Protein AF-A0A7C5UF03-F1 (afdb_monomer)

Radius of gyration: 19.21 Å; Cα contacts (8 Å, |Δi|>4): 364; chains: 1; bounding box: 42×36×59 Å

Solvent-accessible surface area (backbone atoms only — not comparable to full-atom values): 12592 Å² total; per-residue (Å²): 114,47,81,49,73,59,90,76,82,87,56,99,82,60,75,44,32,36,30,36,32,34,65,29,43,98,57,65,40,56,60,53,49,51,53,50,50,52,49,41,70,77,32,85,52,42,32,39,37,42,22,28,37,69,77,63,43,76,79,52,82,78,54,78,94,42,56,90,39,47,45,81,42,80,20,92,38,74,67,58,76,88,53,60,30,66,60,45,48,70,76,35,68,46,9,26,68,41,44,40,32,44,35,29,41,70,62,76,21,52,28,31,36,36,52,33,37,63,58,30,54,54,44,36,36,60,74,43,57,55,67,60,86,88,46,86,70,78,67,37,74,46,81,42,84,48,101,92,51,70,49,79,45,69,66,77,69,65,60,94,78,77,58,35,67,52,54,42,48,46,49,54,54,49,35,54,44,32,34,76,72,69,67,35,79,86,48,85,82,79,80,92,62,89,52,90,55,79,87,45,59,52,72,50,52,34,52,21,50,56,51,50,74,74,44,101,114

pLDDT: mean 91.91, std 10.08, range [46.16, 98.56]

Sequence (217 aa):
MFIILSGEGWKMSGMLRVAVDLMGADHSPIILAEGAFAAAYEHPDLEIALIATLEAAEGITIPEDLSAKVRFIFASQVIGMDEQPLMSVRRKPDASLVVGMKLLGSGEVDAFVTPGNTGAALAAATLHVGCLPPITRPAIAIILPHHQGRFLLLDVGANVDCKPEHFLQFALMGSAYAEAVMGIPNPRVALLNIGEESIKGTSVAKEAFALLQSAPL

Secondary structure (DSSP, 8-state):
-EEEE-SS---SSSPEEEEEESSSSSS-HHHHHHHHHHHHHH-TTEEEEEEE-HHHHHT-PPPGGGTTTEEEEE-SB---TTS-HHHHHHH-TTBHHHHHHHHHHTTS-SEEEE-S-HHHHHHHHHHHT-PPTT--S----EEEEETTEEEEE--SSS-SS--HHHHHHHHHHHHHHHHHTT--SSPPP----SSSSTT-S-HHHHHHHHHHHHS--

Mean predicted aligned error: 4.96 Å

Foldseek 3Di:
DDKDFFDPDDDPPAQAEEEEELQQDPDQSQVSVVVVLVVCVVDVSYAYEYEEAPVSCVPHDDDPVCVVRYDYDYFNDADAQPDDQLVCCVVRCRHSLLVQLQCNLVVVGRMYDHNHHPSNNLNSVCVRRNDDPPQPHDADWDWDADPVGIAIDIHPPRDPDDALVNLVVRQVVRQVCCVPPVVDPPDDDDQDFPDDDLPGDDPRSNSNVVVNVPDPD

Structure (mmCIF, N/CA/C/O backbone):
data_AF-A0A7C5UF03-F1
#
_entry.id   AF-A0A7C5UF03-F1
#
loop_
_atom_site.group_PDB
_atom_site.id
_atom_site.type_symbol
_atom_site.label_atom_id
_atom_site.label_alt_id
_atom_site.label_comp_id
_atom_site.label_asym_id
_atom_site.label_entity_id
_atom_site.label_seq_id
_atom_site.pdbx_PDB_ins_code
_atom_site.Cartn_x
_atom_site.Cartn_y
_atom_site.Cartn_z
_atom_site.occupancy
_atom_site.B_iso_or_equiv
_atom_site.auth_seq_id
_atom_site.auth_comp_id
_atom_site.auth_asym_id
_atom_site.auth_atom_id
_atom_site.pdbx_PDB_model_num
ATOM 1 N N . MET A 1 1 ? 5.727 -6.016 1.106 1.00 49.47 1 MET A N 1
ATOM 2 C CA . MET A 1 1 ? 4.986 -5.609 -0.103 1.00 49.47 1 MET A CA 1
ATOM 3 C C . MET A 1 1 ? 3.742 -4.868 0.344 1.00 49.47 1 MET A C 1
ATOM 5 O O . MET A 1 1 ? 2.979 -5.425 1.123 1.00 49.47 1 MET A O 1
ATOM 9 N N . PHE A 1 2 ? 3.588 -3.617 -0.077 1.00 62.97 2 PHE A N 1
ATOM 10 C CA . PHE A 1 2 ? 2.428 -2.779 0.221 1.00 62.97 2 PHE A CA 1
ATOM 11 C C . PHE A 1 2 ? 1.575 -2.650 -1.031 1.00 62.97 2 PHE A C 1
ATOM 13 O O . PHE A 1 2 ? 2.123 -2.477 -2.117 1.00 62.97 2 PHE A O 1
ATOM 20 N N . ILE A 1 3 ? 0.257 -2.737 -0.865 1.00 69.00 3 ILE A N 1
ATOM 21 C CA . ILE A 1 3 ? -0.720 -2.499 -1.926 1.00 69.00 3 ILE A CA 1
ATOM 22 C C . ILE A 1 3 ? -1.450 -1.213 -1.571 1.00 69.00 3 ILE A C 1
ATOM 24 O O . ILE A 1 3 ? -1.945 -1.068 -0.452 1.00 69.00 3 ILE A O 1
ATOM 28 N N . ILE A 1 4 ? -1.496 -0.284 -2.514 1.00 70.50 4 ILE A N 1
ATOM 29 C CA . ILE A 1 4 ? -2.152 1.010 -2.357 1.00 70.50 4 ILE A CA 1
ATOM 30 C C . ILE A 1 4 ? -3.214 1.104 -3.444 1.00 70.50 4 ILE A C 1
ATOM 32 O O . ILE A 1 4 ? -2.923 0.866 -4.615 1.00 70.50 4 ILE A O 1
ATOM 36 N N . LEU A 1 5 ? -4.441 1.410 -3.034 1.00 70.75 5 LEU A N 1
ATOM 37 C CA . LEU A 1 5 ? -5.618 1.477 -3.897 1.00 70.75 5 LEU A CA 1
ATOM 38 C C . LEU A 1 5 ? -6.097 2.930 -3.979 1.00 70.75 5 LEU A C 1
ATOM 40 O O . LEU A 1 5 ? -6.068 3.638 -2.968 1.00 70.75 5 LEU A O 1
ATOM 44 N N . SER A 1 6 ? -6.537 3.375 -5.155 1.00 61.22 6 SER A N 1
ATOM 45 C CA . SER A 1 6 ? -7.207 4.670 -5.311 1.00 61.22 6 SER A CA 1
ATOM 46 C C . SER A 1 6 ? -8.712 4.532 -5.036 1.00 61.22 6 SER A C 1
ATOM 48 O O . SER A 1 6 ? -9.309 3.473 -5.223 1.00 61.22 6 SER A O 1
ATOM 50 N N . GLY A 1 7 ? -9.327 5.599 -4.513 1.00 49.78 7 GLY A N 1
ATOM 51 C CA . GLY A 1 7 ? -10.725 5.589 -4.063 1.00 49.78 7 GLY A CA 1
ATOM 52 C C . GLY A 1 7 ? -11.762 6.002 -5.114 1.00 49.78 7 GLY A C 1
ATOM 53 O O . GLY A 1 7 ? -12.957 5.898 -4.845 1.00 49.78 7 GLY A O 1
ATOM 54 N N . GLU A 1 8 ? -11.346 6.478 -6.291 1.00 50.16 8 GLU A N 1
ATOM 55 C CA . GLU A 1 8 ? -12.263 6.965 -7.329 1.00 50.16 8 GLU A CA 1
ATOM 56 C C . GLU A 1 8 ? -12.315 6.020 -8.536 1.00 50.16 8 GLU A C 1
ATOM 58 O O . GLU A 1 8 ? -11.291 5.618 -9.075 1.00 50.16 8 GLU A O 1
ATOM 63 N N . GLY A 1 9 ? -13.530 5.705 -9.002 1.00 49.22 9 GLY A N 1
ATOM 64 C CA . GLY A 1 9 ? -13.736 5.136 -10.338 1.00 49.22 9 GLY A CA 1
ATOM 65 C C . GLY A 1 9 ? -13.712 3.612 -10.470 1.00 49.22 9 GLY A C 1
ATOM 66 O O . GLY A 1 9 ? -13.673 3.137 -11.605 1.00 49.22 9 GLY A O 1
ATOM 67 N N . TRP A 1 10 ? -13.801 2.839 -9.377 1.00 47.94 10 TRP A N 1
ATOM 68 C CA . TRP A 1 10 ? -13.851 1.374 -9.461 1.00 47.94 10 TRP A CA 1
ATOM 69 C C . TRP A 1 10 ? -15.056 0.895 -10.284 1.00 47.94 10 TRP A C 1
ATOM 71 O O . TRP A 1 10 ? -16.194 0.820 -9.810 1.00 47.94 10 TRP A O 1
ATOM 81 N N . LYS A 1 11 ? -14.815 0.538 -11.546 1.00 46.16 11 LYS A N 1
ATOM 82 C CA . LYS A 1 11 ? -15.767 -0.229 -12.342 1.00 46.16 11 LYS A CA 1
ATOM 83 C C . LYS A 1 11 ? -15.509 -1.701 -12.046 1.00 46.16 11 LYS A C 1
ATOM 85 O O . LYS A 1 11 ? -14.554 -2.263 -12.558 1.00 46.16 11 LYS A O 1
ATOM 90 N N . MET A 1 12 ? -16.426 -2.350 -11.325 1.00 50.28 12 MET A N 1
ATOM 91 C CA . MET A 1 12 ? -16.464 -3.817 -11.120 1.00 50.28 12 MET A CA 1
ATOM 92 C C . MET A 1 12 ? -16.560 -4.636 -12.436 1.00 50.28 12 MET A C 1
ATOM 94 O O . MET A 1 12 ? -16.730 -5.848 -12.402 1.00 50.28 12 MET A O 1
ATOM 98 N N . SER A 1 13 ? -16.531 -3.978 -13.599 1.00 52.81 13 SER A N 1
ATOM 99 C CA . SER A 1 13 ? -16.658 -4.556 -14.941 1.00 52.81 13 SER A CA 1
ATOM 100 C C . SER A 1 13 ? -15.692 -3.853 -15.904 1.00 52.81 13 SER A C 1
ATOM 102 O O . SER A 1 13 ? -16.092 -3.186 -16.859 1.00 52.81 13 SER A O 1
ATOM 104 N N . GLY A 1 14 ? -14.399 -3.939 -15.608 1.00 72.56 14 GLY A N 1
ATOM 105 C CA . GLY A 1 14 ? -13.332 -3.386 -16.433 1.00 72.56 14 GLY A CA 1
ATOM 106 C C . GLY A 1 14 ? -12.003 -4.074 -16.148 1.00 72.56 14 GLY A C 1
ATOM 107 O O . GLY A 1 14 ? -11.863 -4.749 -15.134 1.00 72.56 14 GLY A O 1
ATOM 108 N N . MET A 1 15 ? -11.052 -3.909 -17.064 1.00 87.38 15 MET A N 1
ATOM 109 C CA . MET A 1 15 ? -9.669 -4.339 -16.867 1.00 87.38 15 MET A CA 1
ATOM 110 C C . MET A 1 15 ? -9.070 -3.608 -15.658 1.00 87.38 15 MET A C 1
ATOM 112 O O . MET A 1 15 ? -9.198 -2.385 -15.569 1.00 87.38 15 MET A O 1
ATOM 116 N N . LEU A 1 16 ? -8.424 -4.337 -14.751 1.00 93.88 16 LEU A N 1
ATOM 117 C CA . LEU A 1 16 ? -7.728 -3.787 -13.594 1.00 93.88 16 LEU A CA 1
ATOM 118 C C . LEU A 1 16 ? -6.284 -3.457 -13.974 1.00 93.88 16 LEU A C 1
ATOM 120 O O . LEU A 1 16 ? -5.543 -4.332 -14.413 1.00 93.88 16 LEU A O 1
ATOM 124 N N . ARG A 1 17 ? -5.858 -2.209 -13.780 1.00 96.81 17 ARG A N 1
ATOM 125 C CA . ARG A 1 17 ? -4.504 -1.749 -14.112 1.00 96.81 17 ARG A CA 1
ATOM 126 C C . ARG A 1 17 ? -3.673 -1.647 -12.843 1.00 96.81 17 ARG A C 1
ATOM 128 O O . ARG A 1 17 ? -3.988 -0.859 -11.953 1.00 96.81 17 ARG A O 1
ATOM 135 N N . VAL A 1 18 ? -2.587 -2.404 -12.759 1.00 98.06 18 VAL A N 1
ATOM 136 C CA . VAL A 1 18 ? -1.728 -2.455 -11.572 1.00 98.06 18 VAL A CA 1
ATOM 137 C C . VAL A 1 18 ? -0.311 -2.038 -11.926 1.00 98.06 18 VAL A C 1
ATOM 139 O O . VAL A 1 18 ? 0.334 -2.626 -12.790 1.00 98.06 18 VAL A O 1
ATOM 142 N N . ALA A 1 19 ? 0.202 -1.026 -11.233 1.00 98.31 19 ALA A N 1
ATOM 143 C CA . ALA A 1 19 ? 1.615 -0.686 -11.286 1.00 98.31 19 ALA A CA 1
ATOM 144 C C . ALA A 1 19 ? 2.410 -1.512 -10.267 1.00 98.31 19 ALA A C 1
ATOM 146 O O . ALA A 1 19 ? 2.007 -1.636 -9.109 1.00 98.31 19 ALA A O 1
ATOM 147 N N . VAL A 1 20 ? 3.570 -2.024 -10.673 1.00 98.06 20 VAL A N 1
ATOM 148 C CA . VAL A 1 20 ? 4.486 -2.788 -9.818 1.00 98.06 20 VAL A CA 1
ATOM 149 C C . VAL A 1 20 ? 5.856 -2.121 -9.841 1.00 98.06 20 VAL A C 1
ATOM 151 O O . VAL A 1 20 ? 6.473 -1.991 -10.895 1.00 98.06 20 VAL A O 1
ATOM 154 N N . ASP A 1 21 ? 6.338 -1.691 -8.680 1.00 97.69 21 ASP A N 1
ATOM 155 C CA . ASP A 1 21 ? 7.679 -1.128 -8.513 1.00 97.69 21 ASP A CA 1
ATOM 156 C C . ASP A 1 21 ? 8.722 -2.241 -8.418 1.00 97.69 21 ASP A C 1
ATOM 158 O O . ASP A 1 21 ? 8.840 -2.915 -7.392 1.00 97.69 21 ASP A O 1
ATOM 162 N N . LEU A 1 22 ? 9.491 -2.411 -9.495 1.00 97.12 22 LEU A N 1
ATOM 163 C CA . LEU A 1 22 ? 10.544 -3.419 -9.580 1.00 97.12 22 LEU A CA 1
ATOM 164 C C . LEU A 1 22 ? 11.839 -2.997 -8.880 1.00 97.12 22 LEU A C 1
ATOM 166 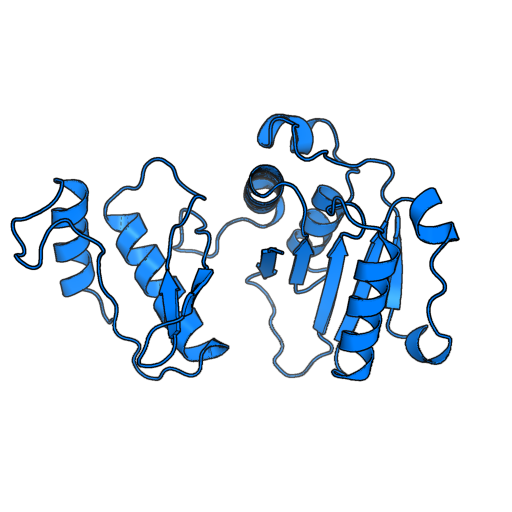O O . LEU A 1 22 ? 1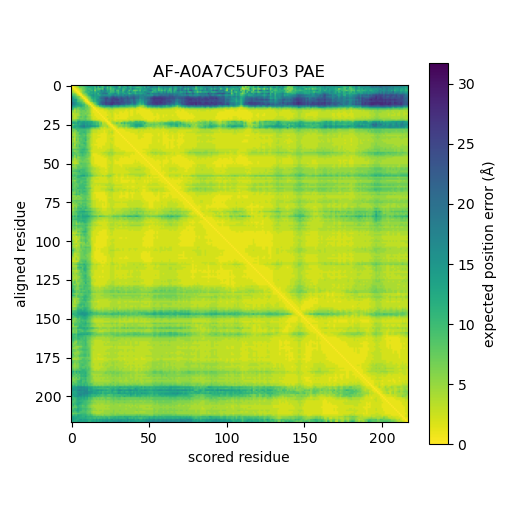2.710 -3.837 -8.669 1.00 97.12 22 LEU A O 1
ATOM 170 N N . MET A 1 23 ? 11.974 -1.721 -8.510 1.00 95.38 23 MET A N 1
ATOM 171 C CA . MET A 1 23 ? 13.203 -1.180 -7.919 1.00 95.38 23 MET A CA 1
ATOM 172 C C . MET A 1 23 ? 13.143 -1.083 -6.395 1.00 95.38 23 MET A C 1
ATOM 174 O O . MET A 1 23 ? 14.145 -0.758 -5.764 1.00 95.38 23 MET A O 1
ATOM 178 N N . GLY A 1 24 ? 11.972 -1.318 -5.800 1.00 84.50 24 GLY A N 1
ATOM 179 C CA . GLY A 1 24 ? 11.765 -1.183 -4.362 1.00 84.50 24 GLY A CA 1
ATOM 180 C C . GLY A 1 24 ? 12.327 -2.337 -3.527 1.00 84.50 24 GLY A C 1
ATOM 181 O O . GLY A 1 24 ? 12.344 -2.235 -2.309 1.00 84.50 24 GLY A O 1
ATOM 182 N N . ALA A 1 25 ? 12.742 -3.455 -4.123 1.00 81.00 25 ALA A N 1
ATOM 183 C CA . ALA A 1 25 ? 13.236 -4.597 -3.355 1.00 81.00 25 ALA A CA 1
ATOM 184 C C . ALA A 1 25 ? 14.763 -4.621 -3.284 1.00 81.00 25 ALA A C 1
ATOM 186 O O . ALA A 1 25 ? 15.445 -4.270 -4.240 1.00 81.00 25 ALA A O 1
ATOM 187 N N . ASP A 1 26 ? 15.280 -5.188 -2.194 1.00 77.19 26 ASP A N 1
ATOM 188 C CA . ASP A 1 26 ? 16.682 -5.616 -2.101 1.00 77.19 26 ASP A CA 1
ATOM 189 C C . ASP A 1 26 ? 16.971 -6.853 -2.986 1.00 77.19 26 ASP A C 1
ATOM 191 O O . ASP A 1 26 ? 18.120 -7.244 -3.191 1.00 77.19 26 ASP A O 1
ATOM 195 N N . HIS A 1 27 ? 15.917 -7.500 -3.497 1.00 72.56 27 HIS A N 1
ATOM 196 C CA . HIS A 1 27 ? 15.986 -8.637 -4.413 1.00 72.56 27 HIS A CA 1
ATOM 197 C C . HIS A 1 27 ? 16.032 -8.198 -5.881 1.00 72.56 27 HIS A C 1
ATOM 199 O O . HIS A 1 27 ? 15.677 -7.077 -6.228 1.00 72.56 27 HIS A O 1
ATOM 205 N N . SER A 1 28 ? 16.427 -9.128 -6.758 1.00 85.06 28 SER A N 1
ATOM 206 C CA . SER A 1 28 ? 16.488 -8.882 -8.200 1.00 85.06 28 SER A CA 1
ATOM 207 C C . SER A 1 28 ? 15.128 -8.423 -8.761 1.00 85.06 28 SER A C 1
ATOM 209 O O . SER A 1 28 ? 14.133 -9.127 -8.550 1.00 85.06 28 SER A O 1
ATOM 211 N N . PRO A 1 29 ? 15.086 -7.325 -9.546 1.00 92.69 29 PRO A N 1
ATOM 212 C CA . PRO A 1 29 ? 13.902 -6.881 -10.291 1.00 92.69 29 PRO A CA 1
ATOM 213 C C . PRO A 1 29 ? 13.239 -7.984 -11.131 1.00 92.69 29 PRO A C 1
ATOM 215 O O . PRO A 1 29 ? 12.024 -7.969 -11.326 1.00 92.69 29 PRO A O 1
ATOM 218 N N . ILE A 1 30 ? 14.020 -8.975 -11.578 1.00 94.25 30 ILE A N 1
ATOM 219 C CA . ILE A 1 30 ? 13.542 -10.126 -12.358 1.00 94.25 30 ILE A CA 1
ATOM 220 C C . ILE A 1 30 ? 12.513 -10.943 -11.569 1.00 94.25 30 ILE A C 1
ATOM 222 O O . ILE A 1 30 ? 11.471 -11.285 -12.114 1.00 94.25 30 ILE A O 1
ATOM 226 N N . ILE A 1 31 ? 12.749 -11.196 -10.277 1.00 93.00 31 ILE A N 1
ATOM 227 C CA . ILE A 1 31 ? 11.845 -12.010 -9.442 1.00 93.00 31 ILE A CA 1
ATOM 228 C C . ILE A 1 31 ? 10.482 -11.319 -9.297 1.00 93.00 31 ILE A C 1
ATOM 230 O O . ILE A 1 31 ? 9.433 -11.961 -9.333 1.00 93.00 31 ILE A O 1
ATOM 234 N N . LEU A 1 32 ? 10.487 -9.992 -9.150 1.00 94.50 32 LEU A N 1
ATOM 235 C CA . LEU A 1 32 ? 9.254 -9.210 -9.082 1.00 94.50 32 LEU A CA 1
ATOM 236 C C . LEU A 1 32 ? 8.511 -9.211 -10.425 1.00 94.50 32 LEU A C 1
ATOM 238 O O . LEU A 1 32 ? 7.285 -9.317 -10.438 1.00 94.50 32 LEU A O 1
ATOM 242 N N . ALA A 1 33 ? 9.236 -9.145 -11.546 1.00 96.56 33 ALA A N 1
ATOM 243 C CA . ALA A 1 33 ? 8.645 -9.253 -12.877 1.00 96.56 33 ALA A CA 1
ATOM 244 C C . ALA A 1 33 ? 8.037 -10.643 -13.129 1.00 96.56 33 ALA A C 1
ATOM 246 O O . ALA A 1 33 ? 6.916 -10.729 -13.618 1.00 96.56 33 ALA A O 1
ATOM 247 N N . GLU A 1 34 ? 8.710 -11.723 -12.727 1.00 96.06 34 GLU A N 1
ATOM 248 C CA . GLU A 1 34 ? 8.181 -13.092 -12.810 1.00 96.06 34 GLU A CA 1
ATOM 249 C C . GLU A 1 34 ? 6.883 -13.252 -12.009 1.00 96.06 34 GLU A C 1
ATOM 251 O O . GLU A 1 34 ? 5.912 -13.819 -12.512 1.00 96.06 34 GLU A O 1
ATOM 256 N N . GLY A 1 35 ? 6.828 -12.698 -10.792 1.00 95.81 35 GLY A N 1
ATOM 257 C CA . GLY A 1 35 ? 5.604 -12.671 -9.990 1.00 95.81 35 GLY A CA 1
ATOM 258 C C . GLY A 1 35 ? 4.474 -11.884 -10.661 1.00 95.81 35 GLY A C 1
ATOM 259 O O . GLY A 1 35 ? 3.320 -12.312 -10.639 1.00 95.81 35 GLY A O 1
ATOM 260 N N . ALA A 1 36 ? 4.800 -10.767 -11.311 1.00 96.56 36 ALA A N 1
ATOM 261 C CA . ALA A 1 36 ? 3.837 -9.993 -12.082 1.00 96.56 36 ALA A CA 1
ATOM 262 C C . ALA A 1 36 ? 3.321 -10.767 -13.310 1.00 96.56 36 ALA A C 1
ATOM 264 O O . ALA A 1 36 ? 2.119 -10.788 -13.564 1.00 96.56 36 ALA A O 1
ATOM 265 N N . PHE A 1 37 ? 4.193 -11.465 -14.039 1.00 97.75 37 PHE A N 1
ATOM 266 C CA . PHE A 1 37 ? 3.785 -12.320 -15.156 1.00 97.75 37 PHE A CA 1
ATOM 267 C C . PHE A 1 37 ? 2.868 -13.453 -14.690 1.00 97.75 37 PHE A C 1
ATOM 269 O O . PHE A 1 37 ? 1.827 -13.680 -15.302 1.00 97.75 37 PHE A O 1
ATOM 276 N N . ALA A 1 38 ? 3.205 -14.117 -13.580 1.00 97.69 38 ALA A N 1
ATOM 277 C CA . ALA A 1 38 ? 2.359 -15.148 -12.986 1.00 97.69 38 ALA A CA 1
ATOM 278 C C . ALA A 1 38 ? 0.953 -14.614 -12.661 1.00 97.69 38 ALA A C 1
ATOM 280 O O . ALA A 1 38 ? -0.037 -15.243 -13.031 1.00 97.69 38 ALA A O 1
ATOM 281 N N . ALA A 1 39 ? 0.860 -13.418 -12.068 1.00 96.81 39 ALA A N 1
ATOM 282 C CA . ALA A 1 39 ? -0.421 -12.770 -11.795 1.00 96.81 39 ALA A CA 1
ATOM 283 C C . ALA A 1 39 ? -1.215 -12.457 -13.079 1.00 96.81 39 ALA A C 1
ATOM 285 O O . ALA A 1 39 ? -2.423 -12.674 -13.111 1.00 96.81 39 ALA A O 1
ATOM 286 N N . ALA A 1 40 ? -0.558 -11.997 -14.150 1.00 96.50 40 ALA A N 1
ATOM 287 C CA . ALA A 1 40 ? -1.215 -11.725 -15.434 1.00 96.50 40 ALA A CA 1
ATOM 288 C C . ALA A 1 40 ? -1.732 -12.996 -16.136 1.00 96.50 40 ALA A C 1
ATOM 290 O O . ALA A 1 40 ? -2.728 -12.938 -16.860 1.00 96.50 40 ALA A O 1
ATOM 291 N N . TYR A 1 41 ? -1.074 -14.142 -15.929 1.00 96.50 41 TYR A N 1
ATOM 292 C CA . TYR A 1 41 ? -1.568 -15.435 -16.409 1.00 96.50 41 TYR A CA 1
ATOM 293 C C . TYR A 1 41 ? -2.776 -15.929 -15.608 1.00 96.50 41 TYR A C 1
ATOM 295 O O . TYR A 1 41 ? -3.717 -16.463 -16.194 1.00 96.50 41 TYR A O 1
ATOM 303 N N . GLU A 1 42 ? -2.758 -15.757 -14.285 1.00 96.88 42 GLU A N 1
ATOM 304 C CA . GLU A 1 42 ? -3.846 -16.186 -13.397 1.00 96.88 42 GLU A CA 1
ATOM 305 C C . GLU A 1 42 ? -5.094 -15.299 -13.528 1.00 96.88 42 GLU A C 1
ATOM 307 O O . GLU A 1 42 ? -6.218 -15.793 -13.423 1.00 96.88 42 GLU A O 1
ATOM 312 N N . HIS A 1 43 ? -4.902 -14.010 -13.824 1.00 94.94 43 HIS A N 1
ATOM 313 C CA . HIS A 1 43 ? -5.960 -13.005 -13.908 1.00 94.94 43 HIS A CA 1
ATOM 314 C C . HIS A 1 43 ? -6.021 -12.372 -15.308 1.00 94.94 43 HIS A C 1
ATOM 316 O O . HIS A 1 43 ? -5.316 -11.402 -15.599 1.00 94.94 43 HIS A O 1
ATOM 322 N N . PRO A 1 44 ? -6.876 -12.891 -16.213 1.00 91.19 44 PRO A N 1
ATOM 323 C CA . PRO A 1 44 ? -6.981 -12.389 -17.582 1.00 91.19 44 PRO A CA 1
ATOM 324 C C . PRO A 1 44 ? -7.476 -10.942 -17.702 1.00 91.19 44 PRO A C 1
ATOM 326 O O . PRO A 1 44 ? -7.332 -10.351 -18.772 1.00 91.19 44 PRO A O 1
ATOM 329 N N . ASP A 1 45 ? -8.076 -10.409 -16.647 1.00 93.38 45 ASP A N 1
ATOM 330 C CA . ASP A 1 45 ? -8.572 -9.046 -16.483 1.00 93.38 45 ASP A CA 1
ATOM 331 C C . ASP A 1 45 ? -7.534 -8.092 -15.865 1.00 93.38 45 ASP A C 1
ATOM 333 O O . ASP A 1 45 ? -7.873 -6.958 -15.533 1.00 93.38 45 ASP A O 1
ATOM 337 N N . LEU A 1 46 ? -6.274 -8.523 -15.737 1.00 95.88 46 LEU A N 1
ATOM 338 C CA . LEU A 1 46 ? -5.176 -7.726 -15.201 1.00 95.88 46 LEU A CA 1
ATOM 339 C C . LEU A 1 46 ? -4.276 -7.157 -16.313 1.00 95.88 46 LEU A C 1
ATOM 341 O O . LEU A 1 46 ? -3.700 -7.894 -17.116 1.00 95.88 46 LEU A O 1
ATOM 345 N N . GLU A 1 47 ? -4.098 -5.838 -16.304 1.00 97.44 47 GLU A N 1
ATOM 346 C CA . GLU A 1 47 ? -3.044 -5.113 -17.015 1.00 97.44 47 GLU A CA 1
ATOM 347 C C . GLU A 1 47 ? -1.969 -4.665 -16.024 1.00 97.44 47 GLU A C 1
ATOM 349 O O . GLU A 1 47 ? -2.272 -4.158 -14.943 1.00 97.44 47 GLU A O 1
ATOM 354 N N . ILE A 1 48 ? -0.698 -4.819 -16.390 1.00 98.31 48 ILE A N 1
ATOM 355 C CA . ILE A 1 48 ? 0.428 -4.552 -15.497 1.00 98.31 48 ILE A CA 1
ATOM 356 C C . ILE A 1 48 ? 1.385 -3.526 -16.100 1.00 98.31 48 ILE A C 1
ATOM 358 O O . ILE A 1 48 ? 1.904 -3.681 -17.206 1.00 98.31 48 ILE A O 1
ATOM 362 N N . ALA A 1 49 ? 1.689 -2.497 -15.314 1.00 98.44 49 ALA A N 1
ATOM 363 C CA . ALA A 1 49 ? 2.768 -1.559 -15.574 1.00 98.44 49 ALA A CA 1
ATOM 364 C C . ALA A 1 49 ? 3.972 -1.870 -14.670 1.00 98.44 49 ALA A C 1
ATOM 366 O O . ALA A 1 49 ? 3.941 -1.619 -13.466 1.00 98.44 49 ALA A O 1
ATOM 367 N N . LEU A 1 50 ? 5.047 -2.396 -15.251 1.00 98.44 50 LEU A N 1
ATOM 368 C CA . LEU A 1 50 ? 6.307 -2.662 -14.561 1.00 98.44 50 LEU A CA 1
ATOM 369 C C . LEU A 1 50 ? 7.140 -1.380 -14.499 1.00 98.44 50 LEU A C 1
ATOM 371 O O . LEU A 1 50 ? 7.601 -0.893 -15.531 1.00 98.44 50 LEU A O 1
ATOM 375 N N . ILE A 1 51 ? 7.341 -0.828 -13.306 1.00 98.50 51 ILE A N 1
ATOM 376 C CA . ILE A 1 51 ? 8.131 0.390 -13.116 1.00 98.50 51 ILE A CA 1
ATOM 377 C C . ILE A 1 51 ? 9.571 0.008 -12.795 1.00 98.50 51 ILE A C 1
ATOM 379 O O . ILE A 1 51 ? 9.836 -0.591 -11.753 1.00 98.50 51 ILE A O 1
ATOM 383 N N . ALA A 1 52 ? 10.499 0.368 -13.679 1.00 97.75 52 ALA A N 1
ATOM 384 C CA . ALA A 1 52 ? 11.904 -0.015 -13.574 1.00 97.75 52 ALA A CA 1
ATOM 385 C C . ALA A 1 52 ? 12.846 1.079 -14.087 1.00 97.75 52 ALA A C 1
ATOM 387 O O . ALA A 1 52 ? 12.446 1.960 -14.849 1.00 97.75 52 ALA A O 1
ATOM 388 N N . THR A 1 53 ? 14.121 1.005 -13.709 1.00 96.94 53 THR A N 1
ATOM 389 C CA . THR A 1 53 ? 15.172 1.726 -14.437 1.00 96.94 53 THR A CA 1
ATOM 390 C C . THR A 1 53 ? 15.426 1.056 -15.787 1.00 96.94 53 THR A C 1
ATOM 392 O O . THR A 1 53 ? 15.123 -0.124 -15.969 1.00 96.94 53 THR A O 1
ATOM 395 N N . LEU A 1 54 ? 15.998 1.799 -16.742 1.00 95.62 54 LEU A N 1
ATOM 396 C CA . LEU A 1 54 ? 16.391 1.234 -18.040 1.00 95.62 54 LEU A CA 1
ATOM 397 C C . LEU A 1 54 ? 17.328 0.030 -17.864 1.00 95.62 54 LEU A C 1
ATOM 399 O O . LEU A 1 54 ? 17.065 -1.025 -18.423 1.00 95.62 54 LEU A O 1
ATOM 403 N N . GLU A 1 55 ? 18.346 0.169 -17.011 1.00 94.25 55 GLU A N 1
ATOM 404 C CA . GLU A 1 55 ? 19.318 -0.889 -16.703 1.00 94.25 55 GLU A CA 1
ATOM 405 C C . GLU A 1 55 ? 18.652 -2.153 -16.136 1.00 94.25 55 GLU A C 1
ATOM 407 O O . GLU A 1 55 ? 18.953 -3.263 -16.564 1.00 94.25 55 GLU A O 1
ATOM 412 N N . ALA A 1 56 ? 17.696 -2.008 -15.213 1.00 93.81 56 ALA A N 1
ATOM 413 C CA . ALA A 1 56 ? 16.990 -3.158 -14.652 1.00 93.81 56 ALA A CA 1
ATOM 414 C C . ALA A 1 56 ? 16.100 -3.866 -15.686 1.00 93.81 56 ALA A C 1
ATOM 416 O O . ALA A 1 56 ? 15.934 -5.085 -15.627 1.00 93.81 56 ALA A O 1
ATOM 417 N N . ALA A 1 57 ? 15.533 -3.116 -16.633 1.00 94.94 57 ALA A N 1
ATOM 418 C CA . ALA A 1 57 ? 14.665 -3.664 -17.666 1.00 94.94 57 ALA A CA 1
ATOM 419 C C . ALA A 1 57 ? 15.427 -4.450 -18.746 1.00 94.94 57 ALA A C 1
ATOM 421 O O . ALA A 1 57 ? 14.846 -5.358 -19.333 1.00 94.94 57 ALA A O 1
ATOM 422 N N . GLU A 1 58 ? 16.713 -4.165 -18.987 1.00 93.12 58 GLU A N 1
ATOM 423 C CA . GLU A 1 58 ? 17.530 -4.890 -19.980 1.00 93.12 58 GLU A CA 1
ATOM 424 C C . GLU A 1 58 ? 17.586 -6.403 -19.710 1.00 93.12 58 GLU A C 1
ATOM 426 O O . GLU A 1 58 ? 17.649 -7.203 -20.644 1.00 93.12 58 GLU A O 1
ATOM 431 N N . GLY A 1 59 ? 17.522 -6.806 -18.437 1.00 89.75 59 GLY A N 1
ATOM 432 C CA . GLY A 1 59 ? 17.522 -8.209 -18.020 1.00 89.75 59 GLY A CA 1
ATOM 433 C C . GLY A 1 59 ? 16.149 -8.889 -18.017 1.00 89.75 59 GLY A C 1
ATOM 434 O O . GLY A 1 59 ? 16.067 -10.064 -17.664 1.00 89.75 59 GLY A O 1
ATOM 435 N N . ILE A 1 60 ? 15.070 -8.181 -18.366 1.00 96.44 60 ILE A N 1
ATOM 436 C CA . ILE A 1 60 ? 13.694 -8.669 -18.231 1.00 96.44 60 ILE A CA 1
ATOM 437 C C . ILE A 1 60 ? 13.028 -8.700 -19.605 1.00 96.44 60 ILE A C 1
ATOM 439 O O . ILE A 1 60 ? 12.732 -7.671 -20.206 1.00 96.44 60 ILE A O 1
ATOM 443 N N . THR A 1 61 ? 12.727 -9.905 -20.087 1.00 96.88 61 THR A N 1
ATOM 444 C CA . THR A 1 61 ? 11.949 -10.098 -21.317 1.00 96.88 61 THR A CA 1
ATOM 445 C C . THR A 1 61 ? 10.494 -10.371 -20.965 1.00 96.88 61 THR A C 1
ATOM 447 O O . THR A 1 61 ? 10.196 -11.350 -20.284 1.00 96.88 61 THR A O 1
ATOM 450 N N . ILE A 1 62 ? 9.587 -9.515 -21.438 1.00 97.81 62 ILE A N 1
ATOM 451 C CA . ILE A 1 62 ? 8.144 -9.755 -21.324 1.00 97.81 62 ILE A CA 1
ATOM 452 C C . ILE A 1 62 ? 7.774 -10.892 -22.292 1.00 97.81 62 ILE A C 1
ATOM 454 O O . ILE A 1 62 ? 8.116 -10.791 -23.475 1.00 97.81 62 ILE A O 1
ATOM 458 N N . PRO A 1 63 ? 7.089 -11.955 -21.832 1.00 97.62 63 PRO A N 1
ATOM 459 C CA . PRO A 1 63 ? 6.582 -13.007 -22.710 1.00 97.62 63 PRO A CA 1
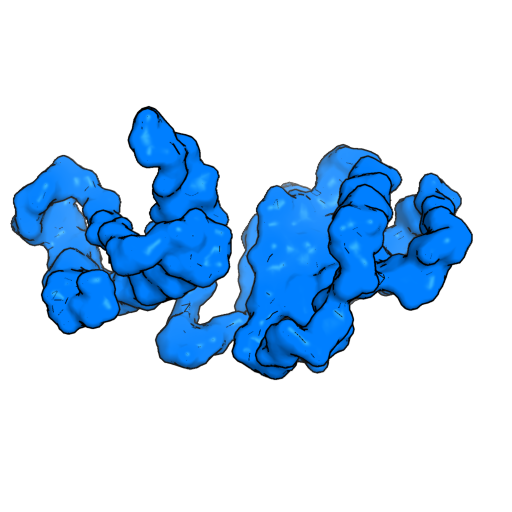ATOM 460 C C . PRO A 1 63 ? 5.699 -12.450 -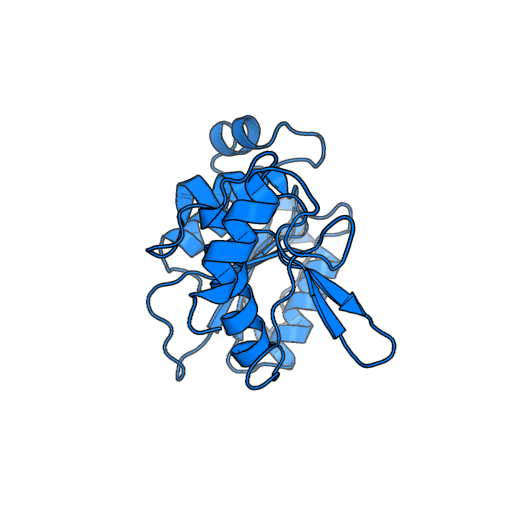23.835 1.00 97.62 63 PRO A C 1
ATOM 462 O O . PRO A 1 63 ? 4.918 -11.521 -23.623 1.00 97.62 63 PRO A O 1
ATOM 465 N N . GLU A 1 64 ? 5.817 -13.006 -25.041 1.00 97.06 64 GLU A N 1
ATOM 466 C CA . GLU A 1 64 ? 5.127 -12.490 -26.233 1.00 97.06 64 GLU A CA 1
ATOM 467 C C . GLU A 1 64 ? 3.599 -12.477 -26.069 1.00 97.06 64 GLU A C 1
ATOM 469 O O . GLU A 1 64 ? 2.933 -11.511 -26.441 1.00 97.06 64 GLU A O 1
ATOM 474 N N . ASP A 1 65 ? 3.045 -13.503 -25.431 1.00 96.56 65 ASP A N 1
ATOM 475 C CA . ASP A 1 65 ? 1.624 -13.642 -25.109 1.00 96.56 65 ASP A CA 1
ATOM 476 C C . ASP A 1 65 ? 1.133 -12.678 -24.013 1.00 96.56 65 ASP A C 1
ATOM 478 O O . ASP A 1 65 ? -0.067 -12.409 -23.924 1.00 96.56 65 ASP A O 1
ATOM 482 N N . LEU A 1 66 ? 2.044 -12.088 -23.235 1.00 97.25 66 LEU A N 1
ATOM 483 C CA . LEU A 1 66 ? 1.751 -11.033 -22.261 1.00 97.25 66 LEU A CA 1
ATOM 484 C C . LEU A 1 66 ? 1.989 -9.614 -22.796 1.00 97.25 66 LEU A C 1
ATOM 486 O O . LEU A 1 66 ? 1.610 -8.649 -22.130 1.00 97.25 66 LEU A O 1
ATOM 490 N N . SER A 1 67 ? 2.553 -9.454 -23.996 1.00 94.88 67 SER A N 1
ATOM 491 C CA . SER A 1 67 ? 2.931 -8.145 -24.565 1.00 94.88 67 SER A CA 1
ATOM 492 C C . SER A 1 67 ? 1.773 -7.146 -24.703 1.00 94.88 67 SER A C 1
ATOM 494 O O . SER A 1 67 ? 1.990 -5.937 -24.672 1.00 94.88 67 SER A O 1
ATOM 496 N N . ALA A 1 68 ? 0.534 -7.636 -24.814 1.00 94.31 68 ALA A N 1
ATOM 497 C CA . ALA A 1 68 ? -0.664 -6.799 -24.876 1.00 94.31 68 ALA A CA 1
ATOM 498 C C . ALA A 1 68 ? -1.132 -6.279 -23.503 1.00 94.31 68 ALA A C 1
ATOM 500 O O . ALA A 1 68 ? -1.923 -5.342 -23.453 1.00 94.31 68 ALA A O 1
ATOM 501 N N . LYS A 1 69 ? -0.678 -6.892 -22.403 1.00 95.38 69 LYS A N 1
ATOM 502 C CA . LYS A 1 69 ? -1.157 -6.622 -21.035 1.00 95.38 69 LYS A CA 1
ATOM 503 C C . LYS A 1 69 ? -0.078 -6.100 -20.105 1.00 95.38 69 LYS A C 1
ATOM 505 O O . LYS A 1 69 ? -0.396 -5.469 -19.104 1.00 95.38 69 LYS A O 1
ATOM 510 N N . VAL A 1 70 ? 1.184 -6.380 -20.409 1.00 98.06 70 VAL A N 1
ATOM 511 C CA . VAL A 1 70 ? 2.317 -6.011 -19.569 1.00 98.06 70 VAL A CA 1
ATOM 512 C C . VAL A 1 70 ? 3.217 -5.053 -20.330 1.00 98.06 70 VAL A C 1
ATOM 514 O O . VAL A 1 70 ? 3.621 -5.323 -21.459 1.00 98.06 70 VAL A O 1
ATOM 517 N N . ARG A 1 71 ? 3.544 -3.922 -19.706 1.00 97.94 71 ARG A N 1
ATOM 518 C CA . ARG A 1 71 ? 4.419 -2.897 -20.286 1.00 97.94 71 ARG A CA 1
ATOM 519 C C . ARG A 1 71 ? 5.370 -2.322 -19.252 1.00 97.94 71 ARG A C 1
ATOM 521 O O . ARG A 1 71 ? 5.046 -2.273 -18.069 1.00 97.94 71 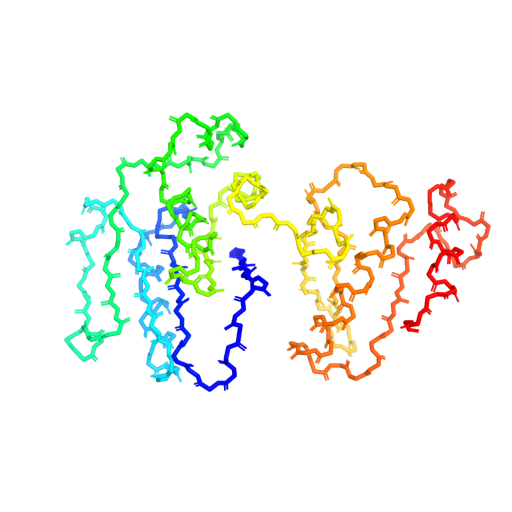ARG A O 1
ATOM 528 N N . PHE A 1 72 ? 6.504 -1.806 -19.713 1.00 98.38 72 PHE A N 1
ATOM 529 C CA . PHE A 1 72 ? 7.401 -1.029 -18.865 1.00 98.38 72 PHE A CA 1
ATOM 530 C C . PHE A 1 72 ? 6.964 0.433 -18.751 1.00 98.38 72 PHE A C 1
ATOM 532 O O . PHE A 1 72 ? 6.462 1.040 -19.700 1.00 98.38 72 PHE A O 1
ATOM 539 N N . ILE A 1 73 ? 7.214 1.004 -17.578 1.00 98.38 73 ILE A N 1
ATOM 540 C CA . ILE A 1 73 ? 7.275 2.439 -17.327 1.00 98.38 73 ILE A CA 1
ATOM 541 C C . ILE A 1 73 ? 8.653 2.717 -16.740 1.00 98.38 73 ILE A C 1
ATOM 543 O O . ILE A 1 73 ? 9.036 2.137 -15.727 1.00 98.38 73 ILE A O 1
ATOM 547 N N . PHE A 1 74 ? 9.411 3.597 -17.383 1.00 98.25 74 PHE A N 1
ATOM 548 C CA . PHE A 1 74 ? 10.772 3.871 -16.947 1.00 98.25 74 PHE A CA 1
ATOM 549 C C . PHE A 1 74 ? 10.816 4.978 -15.897 1.00 98.25 74 PHE A C 1
ATOM 551 O O . PHE A 1 74 ? 10.138 5.994 -16.027 1.00 98.25 74 PHE A O 1
ATOM 558 N N . ALA A 1 75 ? 11.652 4.773 -14.885 1.00 97.94 75 ALA A N 1
ATOM 559 C CA . ALA A 1 75 ? 12.008 5.752 -13.867 1.00 97.94 75 ALA A CA 1
ATOM 560 C C . ALA A 1 75 ? 13.536 5.892 -13.826 1.00 97.94 75 ALA A C 1
ATOM 562 O O . ALA A 1 75 ? 14.252 4.895 -13.928 1.00 97.94 75 ALA A O 1
ATOM 563 N N . SER A 1 76 ? 14.065 7.109 -13.686 1.00 97.38 76 SER A N 1
ATOM 564 C CA . SER A 1 76 ? 15.521 7.336 -13.658 1.00 97.38 76 SER A CA 1
ATOM 565 C C . SER A 1 76 ? 16.130 7.300 -12.255 1.00 97.38 76 SER A C 1
ATOM 567 O O . SER A 1 76 ? 17.353 7.308 -12.115 1.00 97.38 76 SER A O 1
ATOM 569 N N . GLN A 1 77 ? 15.305 7.270 -11.205 1.00 97.31 77 GLN A N 1
ATOM 570 C CA . GLN A 1 77 ? 15.762 7.317 -9.818 1.00 97.31 77 GLN A CA 1
ATOM 571 C C . GLN A 1 77 ? 15.191 6.153 -8.998 1.00 97.31 77 GLN A C 1
ATOM 573 O O . GLN A 1 77 ? 14.188 5.530 -9.346 1.00 97.31 77 GLN A O 1
ATOM 578 N N . VAL A 1 78 ? 15.822 5.890 -7.855 1.00 96.38 78 VAL A N 1
ATOM 579 C CA . VAL A 1 78 ? 15.370 4.906 -6.864 1.00 96.38 78 VAL A CA 1
ATOM 580 C C . VAL A 1 78 ? 15.503 5.525 -5.474 1.00 96.38 78 VAL A C 1
ATOM 582 O O . VAL A 1 78 ? 16.452 6.274 -5.212 1.00 96.38 78 VAL A O 1
ATOM 585 N N . ILE A 1 79 ? 14.535 5.257 -4.596 1.00 96.06 79 ILE A N 1
ATOM 586 C CA . ILE A 1 79 ? 14.626 5.578 -3.167 1.00 96.06 79 ILE A CA 1
ATOM 587 C C . ILE A 1 79 ? 15.149 4.329 -2.459 1.00 96.06 79 ILE A C 1
ATOM 589 O O . ILE A 1 79 ? 14.471 3.307 -2.442 1.00 96.06 79 ILE A O 1
ATOM 593 N N . GLY A 1 80 ? 16.347 4.419 -1.890 1.00 93.44 80 GLY A N 1
ATOM 594 C CA . GLY A 1 80 ? 16.950 3.354 -1.100 1.00 93.44 80 GLY A CA 1
ATOM 595 C C . GLY A 1 80 ? 16.276 3.174 0.260 1.00 93.44 80 GLY A C 1
ATOM 596 O O . GLY A 1 80 ? 15.622 4.081 0.784 1.00 93.44 80 GLY A O 1
ATOM 597 N N . MET A 1 81 ? 16.471 1.996 0.854 1.00 90.88 81 MET A N 1
ATOM 598 C CA . MET A 1 81 ? 15.820 1.610 2.109 1.00 90.88 81 MET A CA 1
ATOM 599 C C . MET A 1 81 ? 16.242 2.470 3.307 1.00 90.88 81 MET A C 1
ATOM 601 O O . MET A 1 81 ? 15.402 2.765 4.152 1.00 90.88 81 MET A O 1
ATOM 605 N N . ASP A 1 82 ? 17.481 2.965 3.328 1.00 91.12 82 ASP A N 1
ATOM 606 C CA . ASP A 1 82 ? 18.018 3.792 4.421 1.00 91.12 82 ASP A CA 1
ATOM 607 C C . ASP A 1 82 ? 17.744 5.300 4.262 1.00 91.12 82 ASP A C 1
ATOM 609 O O . ASP A 1 82 ? 18.183 6.122 5.072 1.00 91.12 82 ASP A O 1
ATOM 613 N N . GLU A 1 83 ? 17.043 5.709 3.202 1.00 92.12 83 GLU A N 1
ATOM 614 C CA . GLU A 1 83 ? 16.786 7.124 2.950 1.00 92.12 83 GLU A CA 1
ATOM 615 C C . GLU A 1 83 ? 15.660 7.685 3.823 1.00 92.12 83 GLU A C 1
ATOM 617 O O . GLU A 1 83 ? 14.651 7.036 4.100 1.00 92.12 83 GLU A O 1
ATOM 622 N N . GLN A 1 84 ? 15.797 8.960 4.205 1.00 92.50 84 GLN A N 1
ATOM 623 C CA . GLN A 1 84 ? 14.756 9.663 4.950 1.00 92.50 84 GLN A CA 1
ATOM 624 C C . GLN A 1 84 ? 13.488 9.842 4.094 1.00 92.50 84 GLN A C 1
ATOM 626 O O . GLN A 1 84 ? 13.534 10.593 3.112 1.00 92.50 84 GLN A O 1
ATOM 631 N N . PRO A 1 85 ? 12.340 9.261 4.498 1.00 89.19 85 PRO A N 1
ATOM 632 C CA . PRO A 1 85 ? 11.149 9.121 3.660 1.00 89.19 85 PRO A CA 1
ATOM 633 C C . PRO A 1 85 ? 10.645 10.379 2.948 1.00 89.19 85 PRO A C 1
ATOM 635 O O . PRO A 1 85 ? 10.564 10.442 1.726 1.00 89.19 85 PRO A O 1
ATOM 638 N N . LEU A 1 86 ? 10.284 11.413 3.711 1.00 90.38 86 LEU A N 1
ATOM 639 C CA . LEU A 1 86 ? 9.639 12.600 3.148 1.00 90.38 86 LEU A CA 1
ATOM 640 C C . LEU A 1 86 ? 10.606 13.422 2.284 1.00 90.38 86 LEU A C 1
ATOM 642 O O . LEU A 1 86 ? 10.207 14.053 1.304 1.00 90.38 86 LEU A O 1
ATOM 646 N N . MET A 1 87 ? 11.887 13.423 2.655 1.00 94.50 87 MET A N 1
ATOM 647 C CA . MET A 1 87 ? 12.920 14.156 1.934 1.00 94.50 87 MET A CA 1
ATOM 648 C C . MET A 1 87 ? 13.279 13.472 0.617 1.00 94.50 87 MET A C 1
ATOM 650 O O . MET A 1 87 ? 13.437 14.168 -0.387 1.00 94.50 87 MET A O 1
ATOM 654 N N . SER A 1 88 ? 13.386 12.141 0.601 1.00 94.69 88 SER A N 1
ATOM 655 C CA . SER A 1 88 ? 13.697 11.381 -0.611 1.00 94.69 88 SER A CA 1
ATOM 656 C C . SER A 1 88 ? 12.575 11.501 -1.642 1.00 94.69 88 SER A C 1
ATOM 658 O O . SER A 1 88 ? 12.861 11.854 -2.783 1.00 94.69 88 SER A O 1
ATOM 660 N N . VAL A 1 89 ? 11.307 11.376 -1.229 1.00 96.56 89 VAL A N 1
ATOM 661 C CA . VAL A 1 89 ? 10.134 11.570 -2.107 1.00 96.56 89 VAL A CA 1
ATOM 662 C C . VAL A 1 89 ? 10.140 12.946 -2.784 1.00 96.56 89 VAL A C 1
ATOM 664 O O . VAL A 1 89 ? 9.886 13.052 -3.980 1.00 96.56 89 VAL A O 1
ATOM 667 N N . ARG A 1 90 ? 10.481 14.017 -2.052 1.00 94.94 90 ARG A N 1
ATOM 668 C CA . ARG A 1 90 ? 10.532 15.380 -2.616 1.00 94.94 90 ARG A CA 1
ATOM 669 C C . ARG A 1 90 ? 11.735 15.625 -3.524 1.00 94.94 90 ARG A C 1
ATOM 671 O O . ARG A 1 90 ? 11.628 16.389 -4.478 1.00 94.94 90 ARG A O 1
ATOM 678 N N . ARG A 1 91 ? 12.891 15.040 -3.202 1.00 97.06 91 ARG A N 1
ATOM 679 C CA . ARG A 1 91 ? 14.147 15.247 -3.946 1.00 97.06 91 ARG A CA 1
ATOM 680 C C . ARG A 1 91 ? 14.275 14.349 -5.171 1.00 97.06 91 ARG A C 1
ATOM 682 O O . ARG A 1 91 ? 15.029 14.693 -6.077 1.00 97.06 91 ARG A O 1
ATOM 689 N N . LYS A 1 92 ? 13.562 13.223 -5.192 1.00 97.62 92 LYS A N 1
ATOM 690 C CA . LYS A 1 92 ? 13.593 12.232 -6.267 1.00 97.62 92 LYS A CA 1
ATOM 691 C C . LYS A 1 92 ? 12.210 12.086 -6.914 1.00 97.62 92 LYS A C 1
ATOM 693 O O . LYS A 1 92 ? 11.566 11.049 -6.761 1.00 97.62 92 LYS A O 1
ATOM 698 N N . PRO A 1 93 ? 11.715 13.126 -7.610 1.00 97.00 93 PRO A N 1
ATOM 699 C CA . PRO A 1 93 ? 10.380 13.107 -8.202 1.00 97.00 93 PRO A CA 1
ATOM 700 C C . PRO A 1 93 ? 10.218 12.057 -9.310 1.00 97.00 93 PRO A C 1
ATOM 702 O O . PRO A 1 93 ? 9.077 11.780 -9.684 1.00 97.00 93 PRO A O 1
ATOM 705 N N . ASP A 1 94 ? 11.324 11.515 -9.825 1.00 98.00 94 ASP A N 1
ATOM 706 C CA . ASP A 1 94 ? 11.369 10.468 -10.847 1.00 98.00 94 ASP A CA 1
ATOM 707 C C . ASP A 1 94 ? 11.856 9.123 -10.276 1.00 98.00 94 ASP A C 1
ATOM 709 O O . ASP A 1 94 ? 12.405 8.282 -10.987 1.00 98.00 94 ASP A O 1
ATOM 713 N N . ALA A 1 95 ? 11.705 8.919 -8.961 1.00 98.19 95 ALA A N 1
ATOM 714 C CA . ALA A 1 95 ? 11.926 7.610 -8.364 1.00 98.19 95 ALA A CA 1
ATOM 715 C C . ALA A 1 95 ? 10.798 6.645 -8.729 1.00 98.19 95 ALA A C 1
ATOM 717 O O . ALA A 1 95 ? 9.641 7.057 -8.713 1.00 98.19 95 ALA A O 1
ATOM 718 N N . SER A 1 96 ? 11.108 5.368 -8.973 1.00 98.12 96 SER A N 1
ATOM 719 C CA . SER A 1 96 ? 10.113 4.339 -9.334 1.00 98.12 96 SER A CA 1
ATOM 720 C C . SER A 1 96 ? 8.874 4.348 -8.426 1.00 98.12 96 SER A C 1
ATOM 722 O O . SER A 1 96 ? 7.743 4.392 -8.909 1.00 98.12 96 SER A O 1
ATOM 724 N N . LEU A 1 97 ? 9.086 4.428 -7.109 1.00 97.56 97 LEU A N 1
ATOM 725 C CA . LEU A 1 97 ? 8.031 4.535 -6.101 1.00 97.56 97 LEU A CA 1
ATOM 726 C C . LEU A 1 97 ? 7.162 5.787 -6.290 1.00 97.56 97 LEU A C 1
ATOM 728 O O . LEU A 1 97 ? 5.938 5.721 -6.192 1.00 97.56 97 LEU A O 1
ATOM 732 N N . VAL A 1 98 ? 7.781 6.938 -6.568 1.00 98.19 98 VAL A N 1
ATOM 733 C CA . VAL A 1 98 ? 7.076 8.215 -6.761 1.00 98.19 98 VAL A CA 1
ATOM 734 C C . VAL A 1 98 ? 6.322 8.223 -8.089 1.00 98.19 98 VAL A C 1
ATOM 736 O O . VAL A 1 98 ? 5.192 8.705 -8.139 1.00 98.19 98 VAL A O 1
ATOM 739 N N . VAL A 1 99 ? 6.908 7.659 -9.147 1.00 98.56 99 VAL A N 1
ATOM 740 C CA . VAL A 1 99 ? 6.255 7.464 -10.448 1.00 98.56 99 VAL A CA 1
ATOM 741 C C . VAL A 1 99 ? 5.008 6.597 -10.282 1.00 98.56 99 VAL A C 1
ATOM 743 O O . VAL A 1 99 ? 3.928 7.021 -10.684 1.00 98.56 99 VAL A O 1
ATOM 746 N N . GLY A 1 100 ? 5.114 5.446 -9.610 1.00 98.12 100 GLY A N 1
ATOM 747 C CA . GLY A 1 100 ? 3.972 4.562 -9.356 1.00 98.12 100 GLY A CA 1
ATOM 748 C C . GLY A 1 100 ? 2.851 5.239 -8.581 1.00 98.12 100 GLY A C 1
ATOM 749 O O . GLY A 1 100 ? 1.682 5.135 -8.946 1.00 98.12 100 GLY A O 1
ATOM 750 N N . MET A 1 101 ? 3.208 6.027 -7.570 1.00 97.62 101 MET A N 1
ATOM 751 C CA . MET A 1 101 ? 2.223 6.764 -6.790 1.00 97.62 101 MET A CA 1
ATOM 752 C C . MET A 1 101 ? 1.542 7.892 -7.574 1.00 97.62 101 MET A C 1
ATOM 754 O O . MET A 1 101 ? 0.358 8.151 -7.370 1.00 97.62 101 MET A O 1
ATOM 758 N N . LYS A 1 102 ? 2.265 8.566 -8.476 1.00 98.00 102 LYS A N 1
ATOM 759 C CA . LYS A 1 102 ? 1.685 9.579 -9.370 1.00 98.00 102 LYS A CA 1
ATOM 760 C C . LYS A 1 102 ? 0.689 8.960 -10.342 1.00 98.00 102 LYS A C 1
ATOM 762 O O . LYS A 1 102 ? -0.381 9.529 -10.502 1.00 98.00 102 LYS A O 1
ATOM 767 N N . LEU A 1 103 ? 1.018 7.806 -10.927 1.00 98.06 103 LEU A N 1
ATOM 768 C CA . LEU A 1 103 ? 0.108 7.064 -11.807 1.00 98.06 103 LEU A CA 1
ATOM 769 C C . LEU A 1 103 ? -1.170 6.647 -11.072 1.00 98.06 103 LEU A C 1
ATOM 771 O O . LEU A 1 103 ? -2.261 6.710 -11.633 1.00 98.06 103 LEU A O 1
ATOM 775 N N . LEU A 1 104 ? -1.039 6.227 -9.810 1.00 97.38 104 LEU A N 1
ATOM 776 C CA . LEU A 1 104 ? -2.191 5.888 -8.978 1.00 97.38 104 LEU A CA 1
ATOM 777 C C . LEU A 1 104 ? -3.037 7.130 -8.667 1.00 97.38 104 LEU A C 1
ATOM 779 O O . LEU A 1 104 ? -4.258 7.100 -8.790 1.00 97.38 104 LEU A O 1
ATOM 783 N N . GLY A 1 105 ? -2.387 8.236 -8.300 1.00 95.56 105 GLY A N 1
ATOM 784 C CA . GLY A 1 105 ? -3.044 9.509 -8.004 1.00 95.56 105 GLY A CA 1
ATOM 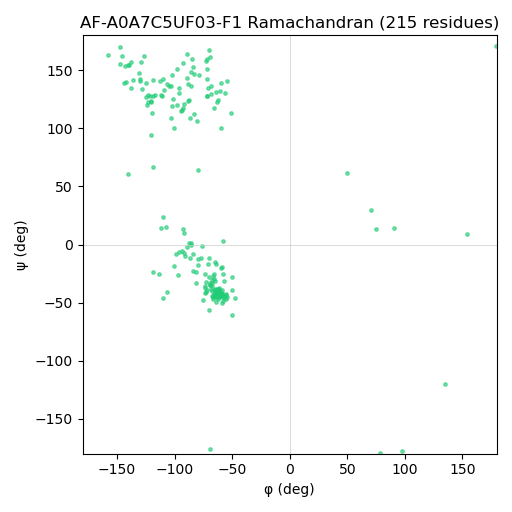785 C C . GLY A 1 105 ? -3.722 10.165 -9.211 1.00 95.56 105 GLY A C 1
ATOM 786 O O . GLY A 1 105 ? -4.722 10.856 -9.043 1.00 95.56 105 GLY A O 1
ATOM 787 N N . SER A 1 106 ? -3.211 9.943 -10.427 1.00 95.81 106 SER A N 1
ATOM 788 C CA . SER A 1 106 ? -3.812 10.425 -11.679 1.00 95.81 106 SER A CA 1
ATOM 789 C C . SER A 1 106 ? -4.909 9.507 -12.232 1.00 95.81 106 SER A C 1
ATOM 791 O O . SER A 1 106 ? -5.578 9.882 -13.196 1.00 95.81 106 SER A O 1
ATOM 793 N N . GLY A 1 107 ? -5.109 8.318 -11.650 1.00 94.19 107 GLY A N 1
ATOM 794 C CA . GLY A 1 107 ? -6.061 7.312 -12.138 1.00 94.19 107 GLY A CA 1
ATOM 795 C C . GLY A 1 107 ? -5.600 6.560 -13.397 1.00 94.19 107 GLY A C 1
ATOM 796 O O . GLY A 1 107 ? -6.396 5.882 -14.058 1.00 94.19 107 GLY A O 1
ATOM 797 N N . GLU A 1 108 ? -4.318 6.667 -13.757 1.00 96.31 108 GLU A N 1
ATOM 798 C CA . GLU A 1 108 ? -3.711 5.896 -14.849 1.00 96.31 108 GLU A CA 1
ATOM 799 C C . GLU A 1 108 ? -3.573 4.410 -14.499 1.00 96.31 108 GLU A C 1
ATOM 801 O O . GLU A 1 108 ? -3.635 3.563 -15.395 1.00 96.31 108 GLU A O 1
ATOM 806 N N . VAL A 1 109 ? -3.442 4.101 -13.207 1.00 96.81 109 VAL A N 1
ATOM 807 C CA . VAL A 1 109 ? -3.550 2.751 -12.640 1.00 96.81 109 VAL A CA 1
ATOM 808 C C . VAL A 1 109 ? -4.530 2.747 -11.467 1.00 96.81 109 VAL A C 1
ATOM 810 O O . VAL A 1 109 ? -4.772 3.779 -10.844 1.00 96.81 109 VAL A O 1
ATOM 813 N N . ASP A 1 110 ? -5.082 1.578 -11.166 1.00 95.50 110 ASP A N 1
ATOM 814 C CA . ASP A 1 110 ? -6.097 1.367 -10.127 1.00 95.50 110 ASP A CA 1
ATOM 815 C C . ASP A 1 110 ? -5.470 0.884 -8.806 1.00 95.50 110 ASP A C 1
ATOM 817 O O . ASP A 1 110 ? -5.998 1.124 -7.718 1.00 95.50 110 ASP A O 1
ATOM 821 N N . ALA A 1 111 ? -4.306 0.233 -8.893 1.00 96.44 111 ALA A N 1
ATOM 822 C CA . ALA A 1 111 ? -3.507 -0.150 -7.739 1.00 96.44 111 ALA A CA 1
ATOM 823 C C . ALA A 1 111 ? -2.010 0.030 -7.995 1.00 96.44 111 ALA A C 1
ATOM 825 O O . ALA A 1 111 ? -1.526 -0.057 -9.127 1.00 96.44 111 ALA A O 1
ATOM 826 N N . PHE A 1 112 ? -1.265 0.229 -6.913 1.00 97.62 112 PHE A N 1
ATOM 827 C CA . PHE A 1 112 ? 0.189 0.262 -6.924 1.00 97.62 112 PHE A CA 1
ATOM 828 C C . PHE A 1 112 ? 0.763 -0.687 -5.874 1.00 97.62 112 PHE A C 1
ATOM 830 O O . PHE A 1 112 ? 0.320 -0.700 -4.722 1.00 97.62 112 PHE A O 1
ATOM 837 N N . VAL A 1 113 ? 1.765 -1.467 -6.277 1.00 96.75 113 VAL A N 1
ATOM 838 C CA . VAL A 1 113 ? 2.443 -2.449 -5.437 1.00 96.75 113 VAL A CA 1
ATOM 839 C C . VAL A 1 113 ? 3.926 -2.118 -5.354 1.00 96.75 113 VAL A C 1
ATOM 841 O O . VAL A 1 113 ? 4.615 -2.066 -6.371 1.00 96.75 113 VAL A O 1
ATOM 844 N N . THR A 1 114 ? 4.437 -1.932 -4.137 1.00 95.94 114 THR A N 1
ATOM 845 C CA . THR A 1 114 ? 5.872 -1.722 -3.909 1.00 95.94 114 THR A CA 1
ATOM 846 C C . THR A 1 114 ? 6.376 -2.506 -2.691 1.00 95.94 114 THR A C 1
ATOM 848 O O . THR A 1 114 ? 5.724 -2.537 -1.639 1.00 95.94 114 THR A O 1
ATOM 851 N N . PRO A 1 115 ? 7.527 -3.187 -2.803 1.00 93.62 115 PRO A N 1
ATOM 852 C CA . PRO A 1 115 ? 8.275 -3.700 -1.660 1.00 93.62 115 PRO A CA 1
ATOM 853 C C . PRO A 1 115 ? 9.232 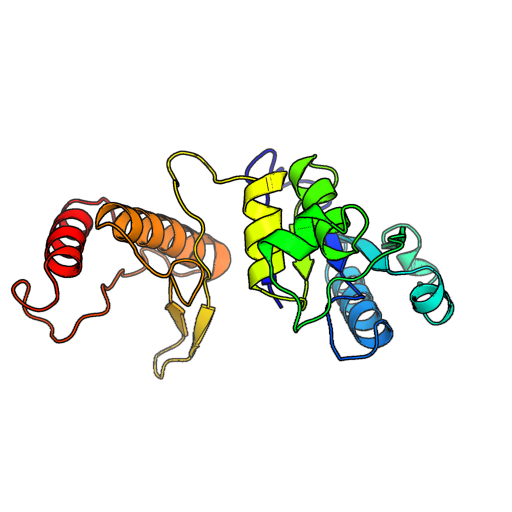-2.663 -1.041 1.00 93.62 115 PRO A C 1
ATOM 855 O O . PRO A 1 115 ? 9.900 -3.003 -0.070 1.00 93.62 115 PRO A O 1
ATOM 858 N N . GLY A 1 116 ? 9.272 -1.436 -1.572 1.00 92.50 116 GLY A N 1
ATOM 859 C CA . GLY A 1 116 ? 10.177 -0.360 -1.167 1.00 92.50 116 GLY A CA 1
ATOM 860 C C . GLY A 1 116 ? 9.926 0.234 0.209 1.00 92.50 116 GLY A C 1
ATOM 861 O O . GLY A 1 116 ? 9.066 -0.204 0.975 1.00 92.50 116 GLY A O 1
ATOM 862 N N . ASN A 1 117 ? 10.708 1.272 0.513 1.00 94.31 117 ASN A N 1
ATOM 863 C CA . ASN A 1 117 ? 10.700 1.955 1.801 1.00 94.31 117 ASN A CA 1
ATOM 864 C C . ASN A 1 117 ? 9.268 2.355 2.208 1.00 94.31 117 ASN A C 1
ATOM 866 O O . ASN A 1 117 ? 8.652 3.236 1.603 1.00 94.31 117 ASN A O 1
ATOM 870 N N . THR A 1 118 ? 8.755 1.726 3.270 1.00 92.81 118 THR A N 1
ATOM 871 C CA . THR A 1 118 ? 7.381 1.903 3.766 1.00 92.81 118 THR A CA 1
ATOM 872 C C . THR A 1 118 ? 7.046 3.359 4.058 1.00 92.81 118 THR A C 1
ATOM 874 O O . THR A 1 118 ? 5.968 3.842 3.712 1.00 92.81 118 THR A O 1
ATOM 877 N N . GLY A 1 119 ? 7.974 4.082 4.691 1.00 93.62 119 GLY A N 1
ATOM 878 C CA . GLY A 1 119 ? 7.775 5.488 5.013 1.00 93.62 119 GLY A CA 1
ATOM 879 C C . GLY A 1 119 ? 7.672 6.337 3.750 1.00 93.62 119 GLY A C 1
ATOM 880 O O . GLY A 1 119 ? 6.849 7.249 3.690 1.00 93.62 119 GLY A O 1
ATOM 881 N N . ALA A 1 120 ? 8.497 6.055 2.738 1.00 95.50 120 ALA A N 1
ATOM 882 C CA . ALA A 1 120 ? 8.473 6.762 1.463 1.00 95.50 120 ALA A CA 1
ATOM 883 C C . ALA A 1 120 ? 7.177 6.462 0.703 1.00 95.50 120 ALA A C 1
ATOM 885 O O . ALA A 1 120 ? 6.571 7.388 0.170 1.00 95.50 120 ALA A O 1
ATOM 886 N N . ALA A 1 121 ? 6.705 5.210 0.725 1.00 95.69 121 ALA A N 1
ATOM 887 C CA . ALA A 1 121 ? 5.410 4.823 0.168 1.00 95.69 121 ALA A CA 1
ATOM 888 C C . ALA A 1 121 ? 4.267 5.605 0.829 1.00 95.69 121 ALA A C 1
ATOM 890 O O . ALA A 1 121 ? 3.466 6.228 0.136 1.00 95.69 121 ALA A O 1
ATOM 891 N N . LEU A 1 122 ? 4.238 5.661 2.163 1.00 94.25 122 LEU A N 1
ATOM 892 C CA . LEU A 1 122 ? 3.230 6.412 2.911 1.00 94.25 122 LEU A CA 1
ATOM 893 C C . LEU A 1 122 ? 3.292 7.922 2.629 1.00 94.25 122 LEU A C 1
ATOM 895 O O . LEU A 1 122 ? 2.260 8.568 2.424 1.00 94.25 122 LEU A O 1
ATOM 899 N N . ALA A 1 123 ? 4.499 8.492 2.593 1.00 94.25 123 ALA A N 1
ATOM 900 C CA . ALA A 1 123 ? 4.711 9.906 2.301 1.00 94.25 123 ALA A CA 1
ATOM 901 C C . ALA A 1 123 ? 4.274 10.258 0.872 1.00 94.25 123 ALA A C 1
ATOM 903 O O . ALA A 1 123 ? 3.571 11.248 0.673 1.00 94.25 123 ALA A O 1
ATOM 904 N N . ALA A 1 124 ? 4.643 9.440 -0.115 1.00 96.25 124 ALA A N 1
ATOM 905 C CA . ALA A 1 124 ? 4.231 9.618 -1.500 1.00 96.25 124 ALA A CA 1
ATOM 906 C C . ALA A 1 124 ? 2.712 9.465 -1.657 1.00 96.25 124 ALA A C 1
ATOM 908 O O . ALA A 1 124 ? 2.099 10.301 -2.316 1.00 96.25 124 ALA A O 1
ATOM 909 N N . ALA A 1 125 ? 2.090 8.461 -1.026 1.00 94.56 125 ALA A N 1
ATOM 910 C CA . ALA A 1 125 ? 0.638 8.264 -1.065 1.00 94.56 125 ALA A CA 1
ATOM 911 C C . ALA A 1 125 ? -0.102 9.481 -0.505 1.00 94.56 125 ALA A C 1
ATOM 913 O O . ALA A 1 125 ? -1.040 9.983 -1.117 1.00 94.56 125 ALA A O 1
ATOM 914 N N . THR A 1 126 ? 0.379 10.021 0.616 1.00 91.56 126 THR A N 1
ATOM 915 C CA . THR A 1 126 ? -0.193 11.230 1.222 1.00 91.56 126 THR A CA 1
ATOM 916 C C . THR A 1 126 ? -0.104 12.439 0.284 1.00 91.56 126 THR A C 1
ATOM 918 O O . THR A 1 126 ? -1.023 13.251 0.248 1.00 91.56 126 THR A O 1
ATOM 921 N N . LEU A 1 127 ? 0.990 12.572 -0.475 1.00 93.00 127 LEU A N 1
ATOM 922 C CA . LEU A 1 127 ? 1.216 13.712 -1.370 1.00 93.00 127 LEU A CA 1
ATOM 923 C C . LEU A 1 127 ? 0.501 13.595 -2.721 1.00 93.00 127 LEU A C 1
ATOM 925 O O . LEU A 1 127 ? 0.146 14.625 -3.291 1.00 93.00 127 LEU A O 1
ATOM 929 N N . HIS A 1 128 ? 0.343 12.382 -3.252 1.00 95.06 128 HIS A N 1
ATOM 930 C CA . HIS A 1 128 ? -0.108 12.163 -4.630 1.00 95.06 128 HIS A CA 1
ATOM 931 C C . HIS A 1 128 ? -1.485 11.510 -4.749 1.00 95.06 128 HIS A C 1
ATOM 933 O O . HIS A 1 128 ? -2.140 11.721 -5.761 1.00 95.06 128 HIS A O 1
ATOM 939 N N . VAL A 1 129 ? -1.930 10.755 -3.742 1.00 94.88 129 VAL A N 1
ATOM 940 C CA . VAL A 1 129 ? -3.219 10.038 -3.758 1.00 94.88 129 VAL A CA 1
ATOM 941 C C . VAL A 1 129 ? -4.205 10.669 -2.775 1.00 94.88 129 VAL A C 1
ATOM 943 O O . VAL A 1 129 ? -5.349 10.935 -3.123 1.00 94.88 129 VAL A O 1
ATOM 946 N N . GLY A 1 130 ? -3.753 10.965 -1.555 1.00 91.94 130 GLY A N 1
ATOM 947 C CA . GLY A 1 130 ? -4.605 11.494 -0.491 1.00 91.94 130 GLY A CA 1
ATOM 948 C C . GLY A 1 130 ? -5.459 10.424 0.201 1.00 91.94 130 GLY A C 1
ATOM 949 O O . GLY A 1 130 ? -5.355 9.232 -0.077 1.00 91.94 130 GLY A O 1
ATOM 950 N N . CYS A 1 131 ? -6.272 10.856 1.167 1.00 90.69 131 CYS A N 1
ATOM 951 C CA . CYS A 1 131 ? -7.204 9.990 1.891 1.00 90.69 131 CYS A CA 1
ATOM 952 C C . CYS A 1 131 ? -8.630 10.175 1.370 1.00 90.69 131 CYS A C 1
ATOM 954 O O . CYS A 1 131 ? -9.036 11.289 1.038 1.00 90.69 131 CYS A O 1
ATOM 956 N N . LEU A 1 132 ? -9.406 9.092 1.371 1.00 89.00 132 LEU A N 1
ATOM 957 C CA . LEU A 1 132 ? -10.835 9.141 1.083 1.00 89.00 132 LEU A CA 1
ATOM 958 C C . LEU A 1 132 ? -11.580 9.864 2.221 1.00 89.00 132 LEU A C 1
ATOM 960 O O . LEU A 1 132 ? -11.430 9.458 3.372 1.00 89.00 132 LEU A O 1
ATOM 964 N N . PRO A 1 133 ? -12.433 10.868 1.962 1.00 85.62 133 PRO A N 1
ATOM 965 C CA . PRO A 1 133 ? -13.271 11.449 3.009 1.00 85.62 133 PRO A CA 1
ATOM 966 C C . PRO A 1 133 ? -14.210 10.401 3.646 1.00 85.62 133 PRO A C 1
ATOM 968 O O . PRO A 1 133 ? -14.791 9.596 2.921 1.00 85.62 133 PRO A O 1
ATOM 971 N N . PRO A 1 134 ? -14.418 10.402 4.978 1.00 88.44 134 PRO A N 1
ATOM 972 C CA . PRO A 1 134 ? -13.915 11.355 5.971 1.00 88.44 134 PRO A CA 1
ATOM 973 C C . PRO A 1 134 ? -12.580 10.942 6.625 1.00 88.44 134 PRO A C 1
ATOM 975 O O . PRO A 1 134 ? -12.220 11.501 7.661 1.00 88.44 134 PRO A O 1
ATOM 978 N N . ILE A 1 135 ? -11.863 9.957 6.079 1.00 92.88 135 ILE A N 1
ATOM 979 C CA . ILE A 1 135 ? -10.588 9.482 6.626 1.00 92.88 135 ILE A CA 1
ATOM 980 C C . ILE A 1 135 ? -9.571 10.620 6.592 1.00 92.88 135 ILE A C 1
ATOM 982 O O . ILE A 1 135 ? -9.307 11.219 5.550 1.00 92.88 135 ILE A O 1
ATOM 986 N N . THR A 1 136 ? -9.001 10.934 7.752 1.00 92.19 136 THR A N 1
ATOM 987 C CA . THR A 1 136 ? -8.047 12.041 7.897 1.00 92.19 136 THR A CA 1
ATOM 988 C C . THR A 1 136 ? -6.606 11.564 7.923 1.00 92.19 136 THR A C 1
ATOM 990 O O . THR A 1 136 ? -5.701 12.371 7.708 1.00 92.19 136 THR A O 1
ATOM 993 N N . ARG A 1 137 ? -6.379 10.271 8.188 1.00 90.62 137 ARG A N 1
ATOM 994 C CA . ARG A 1 137 ? -5.056 9.651 8.170 1.00 90.62 137 ARG A CA 1
ATOM 995 C C . ARG A 1 137 ? -5.097 8.234 7.599 1.00 90.62 137 ARG A C 1
ATOM 997 O O . ARG A 1 137 ? -6.000 7.475 7.950 1.00 90.62 137 ARG A O 1
ATOM 1004 N N . PRO A 1 138 ? -4.103 7.850 6.785 1.00 92.38 138 PRO A N 1
ATOM 1005 C CA . PRO A 1 138 ? -3.949 6.467 6.356 1.00 92.38 138 PRO A CA 1
ATOM 1006 C C . PRO A 1 138 ? -3.531 5.578 7.536 1.00 92.38 138 PRO A C 1
ATOM 1008 O O . PRO A 1 138 ? -3.001 6.063 8.538 1.00 92.38 138 PRO A O 1
ATOM 1011 N N . ALA A 1 139 ? -3.716 4.270 7.389 1.00 93.38 139 ALA A N 1
ATOM 1012 C CA . ALA A 1 139 ? -3.237 3.256 8.324 1.00 93.38 139 ALA A CA 1
ATOM 1013 C C . ALA A 1 139 ? -2.513 2.144 7.559 1.00 93.38 139 ALA A C 1
ATOM 1015 O O . ALA A 1 139 ? -2.890 1.826 6.430 1.00 93.38 139 ALA A O 1
ATOM 1016 N N . ILE A 1 140 ? -1.499 1.532 8.173 1.00 94.56 140 ILE A N 1
ATOM 1017 C CA . ILE A 1 140 ? -0.929 0.283 7.664 1.00 94.56 140 ILE A CA 1
ATOM 1018 C C . ILE A 1 140 ? -1.734 -0.867 8.257 1.00 94.56 140 ILE A C 1
ATOM 1020 O O . ILE A 1 140 ? -1.857 -0.990 9.477 1.00 94.56 140 ILE A O 1
ATOM 1024 N N . ALA A 1 141 ? -2.267 -1.706 7.372 1.00 95.06 141 ALA A N 1
ATOM 1025 C CA . ALA A 1 141 ? -3.010 -2.904 7.722 1.00 95.06 141 ALA A CA 1
ATOM 1026 C C . ALA A 1 141 ? -2.135 -4.142 7.521 1.00 95.06 141 ALA A C 1
ATOM 1028 O O . ALA A 1 141 ? -1.488 -4.275 6.480 1.00 95.06 141 ALA A O 1
ATOM 1029 N N . ILE A 1 142 ? -2.161 -5.075 8.471 1.00 95.19 142 ILE A N 1
ATOM 1030 C CA . ILE A 1 142 ? -1.579 -6.409 8.287 1.00 95.19 142 ILE A CA 1
ATOM 1031 C C . ILE A 1 142 ? -2.576 -7.491 8.681 1.00 95.19 142 ILE A C 1
ATOM 1033 O O . ILE A 1 142 ? -3.319 -7.350 9.651 1.00 95.19 142 ILE A O 1
ATOM 1037 N N . ILE A 1 143 ? -2.573 -8.590 7.932 1.00 95.69 143 ILE A N 1
ATOM 1038 C CA . ILE A 1 143 ? -3.339 -9.787 8.271 1.00 95.69 143 ILE A CA 1
ATOM 1039 C C . ILE A 1 143 ? -2.433 -10.699 9.094 1.00 95.69 143 ILE A C 1
ATOM 1041 O O . ILE A 1 143 ? -1.375 -11.115 8.622 1.00 95.69 143 ILE A O 1
ATOM 1045 N N . LEU A 1 144 ? -2.857 -11.022 10.312 1.00 95.25 144 LEU A N 1
ATOM 1046 C CA . LEU A 1 144 ? -2.132 -11.901 11.220 1.00 95.25 144 LEU A CA 1
ATOM 1047 C C . LEU A 1 144 ? -2.859 -13.243 11.389 1.00 95.25 144 LEU A C 1
ATOM 1049 O O . LEU A 1 144 ? -4.095 -13.281 11.429 1.00 95.25 144 LEU A O 1
ATOM 1053 N N . PRO A 1 145 ? -2.112 -14.357 11.495 1.00 94.19 145 PRO A N 1
ATOM 1054 C CA . PRO A 1 145 ? -2.691 -15.666 11.757 1.00 94.19 145 PRO A CA 1
ATOM 1055 C C . PRO A 1 145 ? -3.191 -15.771 13.202 1.00 94.19 145 PRO A C 1
ATOM 1057 O O . PRO A 1 145 ? -2.645 -15.171 14.128 1.00 94.19 145 PRO A O 1
ATOM 1060 N N . HIS A 1 146 ? -4.217 -16.590 13.404 1.00 92.00 146 HIS A N 1
ATOM 1061 C CA . HIS A 1 146 ? -4.788 -16.915 14.704 1.00 92.00 146 HIS A CA 1
ATOM 1062 C C . HIS A 1 146 ? -5.223 -18.385 14.718 1.00 92.00 146 HIS A C 1
ATOM 1064 O O . HIS A 1 146 ? -5.576 -18.946 13.685 1.00 92.00 146 HIS A O 1
ATOM 1070 N N . HIS A 1 147 ? -5.262 -19.025 15.888 1.00 92.44 147 HIS A N 1
ATOM 1071 C CA . HIS A 1 147 ? -5.653 -20.439 15.991 1.00 92.44 147 HIS A CA 1
ATOM 1072 C C . HIS A 1 147 ? -7.080 -20.732 15.474 1.00 92.44 147 HIS A C 1
ATOM 1074 O O . HIS A 1 147 ? -7.388 -21.868 15.133 1.00 92.44 147 HIS A O 1
ATOM 1080 N N . GLN A 1 148 ? -7.936 -19.708 15.383 1.00 88.75 148 GLN A N 1
ATOM 1081 C CA . GLN A 1 148 ? -9.298 -19.786 14.828 1.00 88.75 148 GLN A CA 1
ATOM 1082 C C . GLN A 1 148 ? -9.436 -19.119 13.447 1.00 88.75 148 GLN A C 1
ATOM 1084 O O . GLN A 1 148 ? -10.549 -18.818 13.027 1.00 88.75 148 GLN A O 1
ATOM 1089 N N . GLY A 1 149 ? -8.331 -18.829 12.755 1.00 89.94 149 GLY A N 1
ATOM 1090 C CA . GLY A 1 149 ? -8.345 -18.218 11.425 1.00 89.94 149 GLY A CA 1
ATOM 1091 C C . GLY A 1 149 ? -7.331 -17.089 11.284 1.00 89.94 149 GLY A C 1
ATOM 1092 O O . GLY A 1 149 ? -6.126 -17.294 11.404 1.00 89.94 149 GLY A O 1
ATOM 1093 N N . ARG A 1 150 ? -7.813 -15.883 10.992 1.00 93.94 150 ARG A N 1
ATOM 1094 C CA . ARG A 1 150 ? -6.985 -14.694 10.758 1.00 93.94 150 ARG A CA 1
ATOM 1095 C C . ARG A 1 150 ? -7.706 -13.440 11.231 1.00 93.94 150 ARG A C 1
ATOM 1097 O O . ARG A 1 150 ? -8.934 -13.425 11.271 1.00 93.94 150 ARG A O 1
ATOM 1104 N N . PHE A 1 151 ? -6.956 -12.396 11.552 1.00 95.19 151 PHE A N 1
ATOM 1105 C CA . PHE A 1 151 ? -7.506 -11.084 11.889 1.00 95.19 151 PHE A CA 1
ATOM 1106 C C . PHE A 1 151 ? -6.691 -9.972 11.232 1.00 95.19 151 PHE A C 1
ATOM 1108 O O . PHE A 1 151 ? -5.532 -10.173 10.868 1.00 95.19 151 PHE A O 1
ATOM 1115 N N . LEU A 1 152 ? -7.319 -8.812 11.064 1.00 97.06 152 LEU A N 1
ATOM 1116 C CA . LEU A 1 152 ? -6.686 -7.609 10.543 1.00 97.06 152 LEU A CA 1
ATOM 1117 C C . LEU A 1 152 ? -6.236 -6.733 11.715 1.00 97.06 152 LEU A C 1
ATOM 1119 O O . LEU A 1 152 ? -7.030 -6.465 12.617 1.00 97.06 152 LEU A O 1
ATOM 1123 N N . LEU A 1 153 ? -4.983 -6.288 11.703 1.00 97.25 153 LEU A N 1
ATOM 1124 C CA . LEU A 1 153 ? -4.441 -5.338 12.670 1.00 97.25 153 LEU A CA 1
ATOM 1125 C C . LEU A 1 153 ? -4.150 -4.004 11.979 1.00 97.25 153 LEU A C 1
ATOM 1127 O O . LEU A 1 153 ? -3.465 -3.967 10.957 1.00 97.25 153 LEU A O 1
ATOM 1131 N N . LEU A 1 154 ? -4.673 -2.929 12.566 1.00 95.69 154 LEU A N 1
ATOM 1132 C CA . LEU A 1 154 ? -4.573 -1.539 12.122 1.00 95.69 154 LEU A CA 1
ATOM 1133 C C . LEU A 1 154 ? -4.472 -0.640 13.367 1.00 95.69 154 LEU A C 1
ATOM 1135 O O . LEU A 1 154 ? -5.205 -0.857 14.328 1.00 95.69 154 LEU A O 1
ATOM 1139 N N . ASP A 1 155 ? -3.653 0.403 13.418 1.00 95.88 155 ASP A N 1
ATOM 1140 C CA . ASP A 1 155 ? -2.514 0.746 12.559 1.00 95.88 155 ASP A CA 1
ATOM 1141 C C . ASP A 1 155 ? -1.227 0.112 13.121 1.00 95.88 155 ASP A C 1
ATOM 1143 O O . ASP A 1 155 ? -1.053 0.053 14.339 1.00 95.88 155 ASP A O 1
ATOM 1147 N N . VAL A 1 156 ? -0.317 -0.347 12.257 1.00 94.50 156 VAL A N 1
ATOM 1148 C CA . VAL A 1 156 ? 0.959 -0.973 12.669 1.00 94.50 156 VAL A CA 1
ATOM 1149 C C . VAL A 1 156 ? 2.209 -0.156 12.345 1.00 94.50 156 VAL A C 1
ATOM 1151 O O . VAL A 1 156 ? 3.320 -0.680 12.416 1.00 94.50 156 VAL A O 1
ATOM 1154 N N . GLY A 1 157 ? 2.062 1.124 12.004 1.00 91.50 157 GLY A N 1
ATOM 1155 C CA . GLY A 1 157 ? 3.220 2.017 11.915 1.00 91.50 157 GLY A CA 1
ATOM 1156 C C . GLY A 1 157 ? 3.086 3.211 10.982 1.00 91.50 157 GLY A C 1
ATOM 1157 O O . GLY A 1 157 ? 4.094 3.875 10.744 1.00 91.50 157 GLY A O 1
ATOM 1158 N N . ALA A 1 158 ? 1.900 3.507 10.438 1.00 92.44 158 ALA A N 1
ATOM 1159 C CA . ALA A 1 158 ? 1.716 4.743 9.678 1.00 92.44 158 ALA A CA 1
ATOM 1160 C C . ALA A 1 158 ? 1.764 5.976 10.586 1.00 92.44 158 ALA A C 1
ATOM 1162 O O . ALA A 1 158 ? 2.248 7.035 10.185 1.00 92.44 158 ALA A O 1
ATOM 1163 N N . ASN A 1 159 ? 1.253 5.844 11.808 1.00 93.62 159 ASN A N 1
ATOM 1164 C CA . ASN A 1 159 ? 1.047 6.941 12.732 1.00 93.62 159 ASN A CA 1
ATOM 1165 C C . ASN A 1 159 ? 1.740 6.661 14.062 1.00 93.62 159 ASN A C 1
ATOM 1167 O O . ASN A 1 159 ? 1.482 5.651 14.709 1.00 93.62 159 ASN A O 1
ATOM 1171 N N . VAL A 1 160 ? 2.568 7.608 14.505 1.00 89.69 160 VAL A N 1
ATOM 1172 C CA . VAL A 1 160 ? 3.169 7.572 15.849 1.00 89.69 160 VAL A CA 1
ATOM 1173 C C . VAL A 1 160 ? 2.134 7.964 16.905 1.00 89.69 160 VAL A C 1
ATOM 1175 O O . VAL A 1 160 ? 1.949 7.254 17.887 1.00 89.69 160 VAL A O 1
ATOM 1178 N N . ASP A 1 161 ? 1.413 9.062 16.659 1.00 91.44 161 ASP A N 1
ATOM 1179 C CA . ASP A 1 161 ? 0.391 9.587 17.562 1.00 91.44 161 ASP A CA 1
ATOM 1180 C C . ASP A 1 161 ? -0.978 9.602 16.887 1.00 91.44 161 ASP A C 1
ATOM 1182 O O . ASP A 1 161 ? -1.156 10.191 15.810 1.00 91.44 161 ASP A O 1
ATOM 1186 N N . CYS A 1 162 ? -1.964 9.009 17.557 1.00 94.62 162 CYS A N 1
ATOM 1187 C CA . CYS A 1 162 ? -3.351 8.983 17.113 1.00 94.62 162 CYS A CA 1
ATOM 1188 C C . CYS A 1 162 ? -4.273 9.679 18.111 1.00 94.62 162 CYS A C 1
ATOM 1190 O O . CYS A 1 162 ? -4.119 9.544 19.323 1.00 94.62 162 CYS A O 1
ATOM 1192 N N . LYS A 1 163 ? -5.260 10.402 17.579 1.00 96.62 163 LYS A N 1
ATOM 1193 C CA . LYS A 1 163 ? -6.397 10.896 18.353 1.00 96.62 163 LYS A CA 1
ATOM 1194 C C . LYS A 1 163 ? -7.480 9.811 18.435 1.00 96.62 163 LYS A C 1
ATOM 1196 O O . LYS A 1 163 ? -7.485 8.931 17.568 1.00 96.62 163 LYS A O 1
ATOM 1201 N N . PRO A 1 164 ? -8.404 9.873 19.408 1.00 96.56 164 PRO A N 1
ATOM 1202 C CA . PRO A 1 164 ? -9.497 8.907 19.537 1.00 96.56 164 PRO A CA 1
ATOM 1203 C C . PRO A 1 164 ? -10.284 8.674 18.241 1.00 96.56 164 PRO A C 1
ATOM 1205 O O . PRO A 1 164 ? -10.600 7.536 17.903 1.00 96.56 164 PRO A O 1
ATOM 1208 N N . GLU A 1 165 ? -10.534 9.727 17.462 1.00 96.06 165 GLU A N 1
ATOM 1209 C CA . GLU A 1 165 ? -11.308 9.649 16.220 1.00 96.06 165 GLU A CA 1
ATOM 1210 C C . GLU A 1 165 ? -10.593 8.836 15.135 1.00 96.06 165 GLU A C 1
ATOM 1212 O O . GLU A 1 165 ? -11.246 8.228 14.290 1.00 96.06 165 GLU A O 1
ATOM 1217 N N . HIS A 1 166 ? -9.257 8.776 15.165 1.00 96.44 166 HIS A N 1
ATOM 1218 C CA . HIS A 1 166 ? -8.504 7.953 14.219 1.00 96.44 166 HIS A CA 1
ATOM 1219 C C . HIS A 1 166 ? -8.756 6.462 14.465 1.00 96.44 166 HIS A C 1
ATOM 1221 O O . HIS A 1 166 ? -8.884 5.712 13.507 1.00 96.44 166 HIS A O 1
ATOM 1227 N N . PHE A 1 167 ? -8.913 6.025 15.721 1.00 96.44 167 PHE A N 1
ATOM 1228 C CA . PHE A 1 167 ? -9.231 4.624 16.026 1.00 96.44 167 PHE A CA 1
ATOM 1229 C C . PHE A 1 167 ? -10.595 4.216 15.467 1.00 96.44 167 PHE A C 1
ATOM 1231 O O . PHE A 1 167 ? -10.733 3.121 14.928 1.00 96.44 167 PHE A O 1
ATOM 1238 N N . LEU A 1 168 ? -11.584 5.112 15.533 1.00 95.88 168 LEU A N 1
ATOM 1239 C CA . LEU A 1 168 ? -12.879 4.898 14.891 1.00 95.88 168 LEU A CA 1
ATOM 1240 C C . LEU A 1 168 ? -12.734 4.776 13.366 1.00 95.88 168 LEU A C 1
ATOM 1242 O O . LEU A 1 168 ? -13.285 3.857 12.765 1.00 95.88 168 LEU A O 1
ATOM 1246 N N . GLN A 1 169 ? -11.958 5.661 12.735 1.00 95.75 169 GLN A N 1
ATOM 1247 C CA . GLN A 1 169 ? -11.686 5.585 11.295 1.00 95.75 169 GLN A CA 1
ATOM 1248 C C . GLN A 1 169 ? -10.970 4.284 10.909 1.00 95.75 169 GLN A C 1
ATOM 1250 O O . GLN A 1 169 ? -11.336 3.656 9.917 1.00 95.75 169 GLN A O 1
ATOM 1255 N N . PHE A 1 170 ? -9.994 3.842 11.704 1.00 96.69 170 PHE A N 1
ATOM 1256 C CA . PHE A 1 170 ? -9.289 2.578 11.489 1.00 96.69 170 PHE A CA 1
ATOM 1257 C C . PHE A 1 170 ? -10.232 1.384 11.611 1.00 96.69 170 PHE A C 1
ATOM 1259 O O . PHE A 1 170 ? -10.168 0.478 10.786 1.00 96.69 170 PHE A O 1
ATOM 1266 N N . ALA A 1 171 ? -11.141 1.400 12.586 1.00 96.19 171 ALA A N 1
ATOM 1267 C CA . ALA A 1 171 ? -12.149 0.364 12.750 1.00 96.19 171 ALA A CA 1
ATOM 1268 C C . ALA A 1 171 ? -13.129 0.300 11.570 1.00 96.19 171 ALA A C 1
ATOM 1270 O O . ALA A 1 171 ? -13.428 -0.792 11.093 1.00 96.19 171 ALA A O 1
ATOM 1271 N N . LEU A 1 172 ? -13.582 1.448 11.056 1.00 94.62 172 LEU A N 1
ATOM 1272 C CA . LEU A 1 172 ? -14.451 1.519 9.875 1.00 94.62 172 LEU A CA 1
ATOM 1273 C C . LEU A 1 172 ? -13.743 0.983 8.622 1.00 94.62 172 LEU A C 1
ATOM 1275 O O . LEU A 1 172 ? -14.280 0.113 7.939 1.00 94.62 172 LEU A O 1
ATOM 1279 N N . MET A 1 173 ? -12.517 1.445 8.352 1.00 95.44 173 MET A N 1
ATOM 1280 C CA . MET A 1 173 ? -11.715 0.952 7.225 1.00 95.44 173 MET A CA 1
ATOM 1281 C C . MET A 1 173 ? -11.415 -0.544 7.352 1.00 95.44 173 MET A C 1
ATOM 1283 O O . MET A 1 173 ? -11.550 -1.292 6.386 1.00 95.44 173 MET A O 1
ATOM 1287 N N . GLY A 1 174 ? -11.025 -0.986 8.548 1.00 96.00 174 GLY A N 1
ATOM 1288 C CA . GLY A 1 174 ? -10.702 -2.379 8.821 1.00 96.00 174 GLY A CA 1
ATOM 1289 C C . GLY A 1 174 ? -11.905 -3.302 8.684 1.00 96.00 174 GLY A C 1
ATOM 1290 O O . GLY A 1 174 ? -11.764 -4.391 8.137 1.00 96.00 174 GLY A O 1
ATOM 1291 N N . SER A 1 175 ? -13.088 -2.853 9.108 1.00 95.69 175 SER A N 1
ATOM 1292 C CA . SER A 1 175 ? -14.336 -3.606 8.949 1.00 95.69 175 SER A CA 1
ATOM 1293 C C . SER A 1 175 ? -14.717 -3.740 7.480 1.00 95.69 175 SER A C 1
ATOM 1295 O O . SER A 1 175 ? -14.944 -4.852 7.013 1.00 95.69 175 SER A O 1
ATOM 1297 N N . ALA A 1 176 ? -14.666 -2.642 6.718 1.00 94.25 176 ALA A N 1
ATOM 1298 C CA . ALA A 1 176 ? -14.917 -2.676 5.279 1.00 94.25 176 ALA A CA 1
ATOM 1299 C C . ALA A 1 176 ? -13.940 -3.614 4.547 1.00 94.25 176 ALA A C 1
ATOM 1301 O O . ALA A 1 176 ? -14.353 -4.409 3.705 1.00 94.25 176 ALA A O 1
ATOM 1302 N N . TYR A 1 177 ? -12.650 -3.579 4.898 1.00 95.38 177 TYR A N 1
ATOM 1303 C CA . TYR A 1 177 ? -11.648 -4.482 4.328 1.00 95.38 177 TYR A CA 1
ATOM 1304 C C . TYR A 1 177 ? -11.887 -5.945 4.732 1.00 95.38 177 TYR A C 1
ATOM 1306 O O . TYR A 1 177 ? -11.798 -6.848 3.898 1.00 95.38 177 TYR A O 1
ATOM 1314 N N . ALA A 1 178 ? -12.193 -6.205 6.004 1.00 95.69 178 ALA A N 1
ATOM 1315 C CA . ALA A 1 178 ? -12.449 -7.554 6.497 1.00 95.69 178 ALA A CA 1
ATOM 1316 C C . ALA A 1 178 ? -13.685 -8.180 5.832 1.00 95.69 178 ALA A C 1
ATOM 1318 O O . ALA A 1 178 ? -13.667 -9.362 5.488 1.00 95.69 178 ALA A O 1
ATOM 1319 N N . GLU A 1 179 ? -14.726 -7.389 5.589 1.00 95.25 179 GLU A N 1
ATOM 1320 C CA . GLU A 1 179 ? -15.911 -7.839 4.869 1.00 95.25 179 GLU A CA 1
ATOM 1321 C C . GLU A 1 179 ? -15.610 -8.066 3.380 1.00 95.25 179 GLU A C 1
ATOM 1323 O O . GLU A 1 179 ? -15.767 -9.184 2.888 1.00 95.25 179 GLU A O 1
ATOM 1328 N N . ALA A 1 180 ? -15.106 -7.045 2.679 1.00 93.00 180 ALA A N 1
ATOM 1329 C CA . ALA A 1 180 ? -14.956 -7.072 1.223 1.00 93.00 180 ALA A CA 1
ATOM 1330 C C . ALA A 1 180 ? -13.811 -7.970 0.729 1.00 93.00 180 ALA A C 1
ATOM 1332 O O . ALA A 1 180 ? -13.939 -8.612 -0.311 1.00 93.00 180 ALA A O 1
ATOM 1333 N N . VAL A 1 181 ? -12.689 -8.014 1.453 1.00 93.06 181 VAL A N 1
ATOM 1334 C CA . VAL A 1 181 ? -11.465 -8.711 1.015 1.00 93.06 181 VAL A CA 1
ATOM 1335 C C . VAL A 1 181 ? -11.245 -10.001 1.793 1.00 93.06 181 VAL A C 1
ATOM 1337 O O . VAL A 1 181 ? -10.854 -11.019 1.220 1.00 93.06 181 VAL A O 1
ATOM 1340 N N . MET A 1 182 ? -11.486 -9.997 3.108 1.00 93.94 182 MET A N 1
ATOM 1341 C CA . MET A 1 182 ? -11.269 -11.201 3.919 1.00 93.94 182 MET A CA 1
ATOM 1342 C C . MET A 1 182 ? -12.476 -12.143 3.945 1.00 93.94 182 MET A C 1
ATOM 1344 O O . MET A 1 182 ? -12.301 -13.285 4.387 1.00 93.94 182 MET A O 1
ATOM 1348 N N . GLY A 1 183 ? -13.643 -11.697 3.461 1.00 93.94 183 GLY A N 1
ATOM 1349 C CA . GLY A 1 183 ? -14.880 -12.476 3.404 1.00 93.94 183 GLY A CA 1
ATOM 1350 C C . GLY A 1 183 ? -15.506 -12.729 4.776 1.00 93.94 183 GLY A C 1
ATOM 1351 O O . GLY A 1 183 ? -16.113 -13.779 4.981 1.00 93.94 183 GLY A O 1
ATOM 1352 N N . ILE A 1 184 ? -15.309 -11.823 5.740 1.00 93.56 184 ILE A N 1
ATOM 1353 C CA . ILE A 1 184 ? -15.818 -11.953 7.112 1.00 93.56 184 ILE A CA 1
ATOM 1354 C C . ILE A 1 184 ? -17.079 -11.087 7.254 1.00 93.56 184 ILE A C 1
ATOM 1356 O O . ILE A 1 184 ? -16.948 -9.877 7.432 1.00 93.56 184 ILE A O 1
ATOM 1360 N N . PRO A 1 185 ? -18.293 -11.666 7.194 1.00 93.00 185 PRO A N 1
ATOM 1361 C CA . PRO A 1 185 ? -19.520 -10.896 7.369 1.00 93.00 185 PRO A CA 1
ATOM 1362 C C . PRO A 1 185 ? -19.643 -10.408 8.817 1.00 93.00 185 PRO A C 1
ATOM 1364 O O . PRO A 1 185 ? -19.422 -11.188 9.745 1.00 93.00 185 PRO A O 1
ATOM 1367 N N . ASN A 1 186 ? -20.041 -9.146 9.007 1.00 91.69 186 ASN A N 1
ATOM 1368 C CA . ASN A 1 186 ? -20.155 -8.494 10.322 1.00 91.69 186 ASN A CA 1
ATOM 1369 C C . ASN A 1 186 ? -18.877 -8.676 11.175 1.00 91.69 186 ASN A C 1
ATOM 1371 O O . ASN A 1 186 ? -18.904 -9.348 12.216 1.00 91.69 186 ASN A O 1
ATOM 1375 N N . PRO A 1 187 ? -17.725 -8.163 10.706 1.00 94.94 187 PRO A N 1
ATOM 1376 C CA . PRO A 1 187 ? -16.448 -8.384 11.365 1.00 94.94 187 PRO A CA 1
ATOM 1377 C C . PRO A 1 187 ? -16.446 -7.759 12.759 1.00 94.94 187 PRO A C 1
ATOM 1379 O O . PRO A 1 187 ? -16.777 -6.595 12.947 1.00 94.94 187 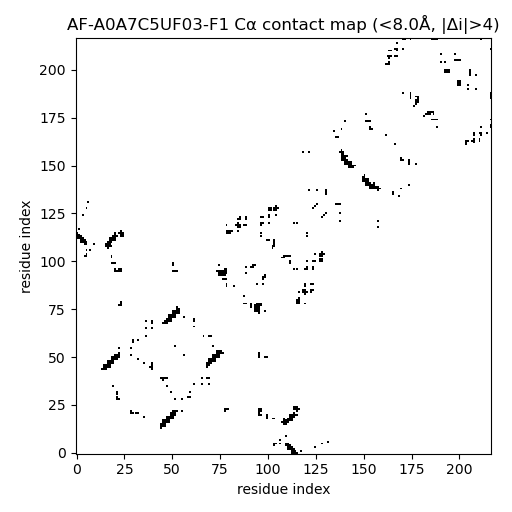PRO A O 1
ATOM 1382 N N . ARG A 1 188 ? -16.016 -8.532 13.758 1.00 94.69 188 ARG A N 1
ATOM 1383 C CA . ARG A 1 188 ? -15.873 -8.008 15.119 1.00 94.69 188 ARG A CA 1
ATOM 1384 C C . ARG A 1 188 ? -14.675 -7.068 15.198 1.00 94.69 188 ARG A C 1
ATOM 1386 O O . ARG A 1 188 ? -13.556 -7.471 14.880 1.00 94.69 188 ARG A O 1
ATOM 1393 N N . VAL A 1 189 ? -14.902 -5.870 15.721 1.00 96.19 189 VAL A N 1
ATOM 1394 C CA . VAL A 1 189 ? -13.853 -4.892 16.023 1.00 96.19 189 VAL A CA 1
ATOM 1395 C C . VAL A 1 189 ? -13.447 -4.996 17.491 1.00 96.19 189 VAL A C 1
ATOM 1397 O O . VAL A 1 189 ? -14.294 -5.056 18.380 1.00 96.19 189 VAL A O 1
ATOM 1400 N N . ALA A 1 190 ? -12.140 -4.984 17.754 1.00 94.50 190 ALA A N 1
ATOM 1401 C CA . ALA A 1 190 ? -11.586 -4.928 19.101 1.00 94.50 190 ALA A CA 1
ATOM 1402 C C . ALA A 1 190 ? -10.529 -3.822 19.203 1.00 94.50 190 ALA A C 1
ATOM 1404 O O . ALA A 1 19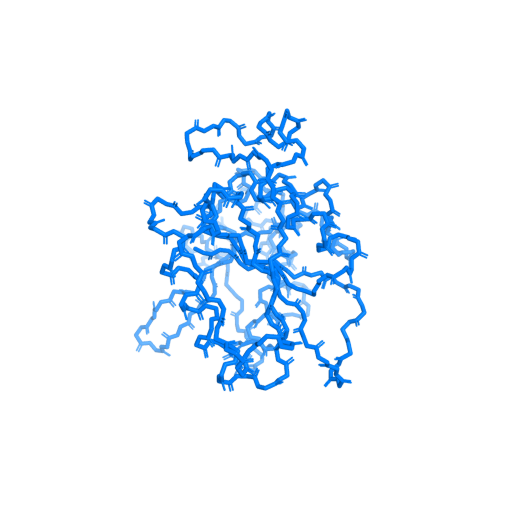0 ? -9.721 -3.638 18.294 1.00 94.50 190 ALA A O 1
ATOM 1405 N N . LEU A 1 191 ? -10.518 -3.112 20.332 1.00 95.94 191 LEU A N 1
ATOM 1406 C CA . LEU A 1 191 ? -9.476 -2.145 20.662 1.00 95.94 191 LEU A CA 1
ATOM 1407 C C . LEU A 1 191 ? -8.388 -2.843 21.479 1.00 95.94 191 LEU A C 1
ATOM 1409 O O . LEU A 1 191 ? -8.648 -3.302 22.592 1.00 95.94 191 LEU A O 1
ATOM 1413 N N . LEU A 1 192 ? -7.166 -2.901 20.947 1.00 94.56 192 LEU A N 1
ATOM 1414 C CA . LEU A 1 192 ? -6.025 -3.408 21.703 1.00 94.56 192 LEU A CA 1
ATOM 1415 C C . LEU A 1 192 ? -5.763 -2.501 22.912 1.00 94.56 192 LEU A C 1
ATOM 1417 O O . LEU A 1 192 ? -5.550 -1.298 22.767 1.00 94.56 192 LEU A O 1
ATOM 1421 N N . ASN A 1 193 ? -5.783 -3.085 24.107 1.00 94.62 193 ASN A N 1
ATOM 1422 C CA . ASN A 1 193 ? -5.656 -2.354 25.360 1.00 94.62 193 ASN A CA 1
ATOM 1423 C C . ASN A 1 193 ? -4.939 -3.211 26.417 1.00 94.62 193 ASN A C 1
ATOM 1425 O O . ASN A 1 193 ? -4.728 -4.407 26.233 1.00 94.62 193 ASN A O 1
ATOM 1429 N N . ILE A 1 194 ? -4.574 -2.601 27.544 1.00 94.38 194 ILE A N 1
ATOM 1430 C CA . ILE A 1 194 ? -3.879 -3.260 28.663 1.00 94.38 194 ILE A CA 1
ATOM 1431 C C . ILE A 1 194 ? -4.799 -4.142 29.532 1.00 94.38 194 ILE A C 1
ATOM 1433 O O . ILE A 1 194 ? -4.351 -4.716 30.523 1.00 94.38 194 ILE A O 1
ATOM 1437 N N . GLY A 1 195 ? -6.092 -4.210 29.216 1.00 91.44 195 GLY A N 1
ATOM 1438 C CA . GLY A 1 195 ? -7.082 -5.045 29.892 1.00 91.44 195 GLY A CA 1
ATOM 1439 C C . GLY A 1 195 ? -8.477 -4.869 29.292 1.00 91.44 195 GLY A C 1
ATOM 1440 O O . GLY A 1 195 ? -8.686 -3.989 28.459 1.00 91.44 195 GLY A O 1
ATOM 1441 N N . GLU A 1 196 ? -9.410 -5.720 29.713 1.00 88.62 196 GLU A N 1
ATOM 1442 C CA . GLU A 1 196 ? -10.767 -5.809 29.151 1.00 88.62 196 GLU A CA 1
ATOM 1443 C C . GLU A 1 196 ? -11.723 -4.744 29.710 1.00 88.62 196 GLU A C 1
ATOM 1445 O O . GLU A 1 196 ? -12.717 -4.388 29.080 1.00 88.62 196 GLU A O 1
ATOM 1450 N N . GLU A 1 197 ? -11.442 -4.220 30.902 1.00 88.62 197 GLU A N 1
ATOM 1451 C CA . GLU A 1 197 ? -12.303 -3.260 31.582 1.00 88.62 197 GLU A CA 1
ATOM 1452 C C . GLU A 1 197 ? -12.277 -1.887 30.890 1.00 88.62 197 GLU A C 1
ATOM 1454 O O . GLU A 1 197 ? -11.211 -1.330 30.626 1.00 88.62 197 GLU A O 1
ATOM 1459 N N . SER A 1 198 ? -13.449 -1.271 30.698 1.00 85.00 198 SER A N 1
ATOM 1460 C CA . SER A 1 198 ? -13.611 0.016 29.989 1.00 85.00 198 SER A CA 1
ATOM 1461 C C . SER A 1 198 ? -12.836 1.193 30.600 1.00 85.00 198 SER A C 1
ATOM 1463 O O . SER A 1 198 ? -12.587 2.200 29.941 1.00 85.00 198 SER A O 1
ATOM 1465 N N . ILE A 1 199 ? -12.432 1.076 31.867 1.00 86.06 199 ILE A N 1
ATOM 1466 C CA . ILE A 1 199 ? -11.661 2.091 32.594 1.00 86.06 199 ILE A CA 1
ATOM 1467 C C . ILE A 1 199 ? -10.142 1.934 32.444 1.00 86.06 199 ILE A C 1
ATOM 1469 O O . ILE A 1 199 ? -9.398 2.739 33.015 1.00 86.06 199 ILE A O 1
ATOM 1473 N N . LYS A 1 200 ? -9.653 0.911 31.734 1.00 86.69 200 LYS A N 1
ATOM 1474 C CA . LYS A 1 200 ? -8.220 0.663 31.532 1.00 86.69 200 LYS A CA 1
ATOM 1475 C C . LYS A 1 200 ? -7.702 1.302 30.246 1.00 86.69 200 LYS A C 1
ATOM 1477 O O . LYS A 1 200 ? -8.446 1.574 29.310 1.00 86.69 200 LYS A O 1
ATOM 1482 N N . GLY A 1 201 ? -6.396 1.550 30.226 1.00 92.25 201 GLY A N 1
ATOM 1483 C CA . GLY A 1 201 ? -5.708 2.201 29.115 1.00 92.25 201 GLY A CA 1
ATOM 1484 C C . GLY A 1 201 ? -5.482 3.693 29.326 1.00 92.25 201 GLY A C 1
ATOM 1485 O O . GLY A 1 201 ? -5.792 4.264 30.377 1.00 92.25 201 GLY A O 1
ATOM 1486 N N . THR A 1 202 ? -4.898 4.319 28.311 1.00 94.56 202 THR A N 1
ATOM 1487 C CA . THR A 1 202 ? -4.655 5.765 28.260 1.00 94.56 202 THR A CA 1
ATOM 1488 C C . THR A 1 202 ? -5.971 6.536 28.102 1.00 94.56 202 THR A C 1
ATOM 1490 O O . THR A 1 202 ? -7.006 5.947 27.794 1.00 94.56 202 THR A O 1
ATOM 1493 N N . SER A 1 203 ? -5.956 7.860 28.296 1.00 94.69 203 SER A N 1
ATOM 1494 C CA . SER A 1 203 ? -7.129 8.707 28.004 1.00 94.69 203 SER A CA 1
ATOM 1495 C C . SER A 1 203 ? -7.617 8.508 26.568 1.00 94.69 203 SER A C 1
ATOM 1497 O O . SER A 1 203 ? -8.796 8.250 26.351 1.00 94.69 203 SER A O 1
ATOM 1499 N N . VAL A 1 204 ? -6.678 8.484 25.616 1.00 95.31 204 VAL A N 1
ATOM 1500 C CA . VAL A 1 204 ? -6.950 8.232 24.197 1.00 95.31 204 VAL A CA 1
ATOM 1501 C C . VAL A 1 204 ? -7.662 6.896 23.985 1.00 95.31 204 VAL A C 1
ATOM 1503 O O . VAL A 1 204 ? -8.654 6.850 23.266 1.00 95.31 204 VAL A O 1
ATOM 1506 N N . ALA A 1 205 ? -7.200 5.817 24.627 1.00 94.69 205 ALA A N 1
ATOM 1507 C CA . ALA A 1 205 ? -7.819 4.499 24.487 1.00 94.69 205 ALA A CA 1
ATOM 1508 C C . ALA A 1 205 ? -9.249 4.459 25.056 1.00 94.69 205 ALA A C 1
ATOM 1510 O O . ALA A 1 205 ? -10.134 3.858 24.454 1.00 94.69 205 ALA A O 1
ATOM 1511 N N . LYS A 1 206 ? -9.502 5.130 26.186 1.00 95.06 206 LYS A N 1
ATOM 1512 C CA . LYS A 1 206 ? -10.842 5.195 26.796 1.00 95.06 206 LYS A CA 1
ATOM 1513 C C . LYS A 1 206 ? -11.823 5.988 25.939 1.00 95.06 206 LYS A C 1
ATOM 1515 O O . LYS A 1 206 ? -12.955 5.559 25.741 1.00 95.06 206 LYS A O 1
ATOM 1520 N N . GLU A 1 207 ? -11.384 7.130 25.418 1.00 96.25 207 GLU A N 1
ATOM 1521 C CA . GLU A 1 207 ? -12.187 7.957 24.516 1.00 96.25 207 GLU A CA 1
ATOM 1522 C C . GLU A 1 207 ? -12.460 7.221 23.198 1.00 96.25 207 GLU A C 1
ATOM 1524 O O . GLU A 1 207 ? -13.600 7.186 22.739 1.00 96.25 207 GLU A O 1
ATOM 1529 N N . ALA A 1 208 ? -11.453 6.542 22.637 1.00 96.00 208 ALA A N 1
ATOM 1530 C CA . ALA A 1 208 ? -11.616 5.700 21.455 1.00 96.00 208 ALA A CA 1
ATOM 1531 C C . ALA A 1 208 ? -12.624 4.570 21.700 1.00 96.00 208 ALA A C 1
ATOM 1533 O O . ALA A 1 208 ? -13.494 4.334 20.867 1.00 96.00 208 ALA A O 1
ATOM 1534 N N . PHE A 1 209 ? -12.555 3.903 22.855 1.00 95.38 209 PHE A N 1
ATOM 1535 C CA . PHE A 1 209 ? -13.509 2.861 23.227 1.00 95.38 209 PHE A CA 1
ATOM 1536 C C . PHE A 1 209 ? -14.951 3.388 23.265 1.00 95.38 209 PHE A C 1
ATOM 1538 O O . PHE A 1 209 ? -15.840 2.765 22.689 1.00 95.38 209 PHE A O 1
ATOM 1545 N N . ALA A 1 210 ? -15.180 4.560 23.868 1.00 94.56 210 ALA A N 1
ATOM 1546 C CA . ALA A 1 210 ? -16.501 5.189 23.897 1.00 94.56 210 ALA A CA 1
ATOM 1547 C C . ALA A 1 210 ? -17.022 5.524 22.488 1.00 94.56 210 ALA A C 1
ATOM 1549 O O . ALA A 1 210 ? -18.193 5.284 22.191 1.00 94.56 210 ALA A O 1
ATOM 1550 N N . LEU A 1 211 ? -16.154 6.024 21.601 1.00 95.88 211 LEU A N 1
ATOM 1551 C CA . LEU A 1 211 ? -16.510 6.277 20.202 1.00 95.88 211 LEU A CA 1
ATOM 1552 C C . LEU A 1 211 ? -16.893 4.981 19.480 1.00 95.88 211 LEU A C 1
ATOM 1554 O O . LEU A 1 211 ? -17.944 4.937 18.843 1.00 95.88 211 LEU A O 1
ATOM 1558 N N . LEU A 1 212 ? -16.092 3.922 19.629 1.00 95.50 212 LEU A N 1
ATOM 1559 C CA . LEU A 1 212 ? -16.331 2.624 18.994 1.00 95.50 212 LEU A CA 1
ATOM 1560 C C . LEU A 1 212 ? -17.652 1.991 19.445 1.00 95.50 212 LEU A C 1
ATOM 1562 O O . LEU A 1 212 ? -18.362 1.437 18.616 1.00 95.50 212 LEU A O 1
ATOM 1566 N N . GLN A 1 213 ? -18.029 2.122 20.720 1.00 93.19 213 GLN A N 1
ATOM 1567 C CA . GLN A 1 213 ? -19.311 1.607 21.221 1.00 93.19 213 GLN A CA 1
ATOM 1568 C C . GLN A 1 213 ? -20.539 2.308 20.626 1.00 93.19 213 GLN A C 1
ATOM 1570 O O . GLN A 1 213 ? -21.621 1.728 20.610 1.00 93.19 213 GLN A O 1
ATOM 1575 N N . SER A 1 214 ? -20.391 3.556 20.180 1.00 92.25 214 SER A N 1
ATOM 1576 C CA . SER A 1 214 ? -21.483 4.325 19.569 1.00 92.25 214 SER A CA 1
ATOM 1577 C C . SER A 1 214 ? -21.525 4.220 18.042 1.00 92.25 214 SER A C 1
ATOM 1579 O O . SER A 1 214 ? -22.440 4.751 17.413 1.00 92.25 214 SER A O 1
ATOM 1581 N N . ALA A 1 215 ? -20.536 3.554 17.444 1.00 89.06 215 ALA A N 1
ATOM 1582 C CA . ALA A 1 215 ? -20.408 3.412 16.005 1.00 89.06 215 ALA A CA 1
ATOM 1583 C C . ALA A 1 215 ? -21.257 2.246 15.465 1.00 89.06 215 ALA A C 1
ATOM 1585 O O . ALA A 1 215 ? -21.484 1.271 16.180 1.00 89.06 215 ALA A O 1
ATOM 1586 N N . PRO A 1 216 ? -21.703 2.309 14.197 1.00 83.12 216 PRO A N 1
ATOM 1587 C CA . PRO A 1 216 ? -22.407 1.211 13.540 1.00 83.12 216 PRO A CA 1
ATOM 1588 C C . PRO A 1 216 ? -21.406 0.144 13.055 1.00 83.12 216 PRO A C 1
ATOM 1590 O O . PRO A 1 216 ? -21.227 -0.035 11.851 1.00 83.12 216 PRO A O 1
ATOM 1593 N N . LEU A 1 217 ? -20.709 -0.494 13.999 1.00 82.94 217 LEU A N 1
ATOM 1594 C CA . LEU A 1 217 ? -19.692 -1.533 13.794 1.00 82.94 217 LEU A CA 1
ATOM 1595 C C . LEU A 1 217 ? -20.136 -2.879 14.378 1.00 82.94 217 LEU A C 1
ATOM 1597 O O . LEU A 1 217 ? -20.884 -2.873 15.382 1.00 82.94 217 LEU A O 1
#

Nearest PDB structures (foldseek):
  6a1k-assembly1_B  TM=9.442E-01  e=7.664E-20  Bacillus subtilis subsp. subtilis str. 168
  1vi1-assembly1_A  TM=9.619E-01  e=5.347E-19  Bacillus subtilis
  1vi1-assembly2_B  TM=9.561E-01  e=2.286E-17  Bacillus subtilis
  1u7n-assembly1_A  TM=9.252E-01  e=3.252E-16  Enterococcus faecalis
  8i0d-assembly1_A  TM=6.371E-01  e=1.835E-02  Scutellaria baicalensis